Protein AF-A0A8D8QD08-F1 (afdb_monomer)

Mean predicted aligned error: 15.6 Å

Nearest PDB structures (foldseek):
  2ckl-assembly1_B  TM=9.373E-01  e=1.102E-05  Mus musculus
  3rpg-assembly1_C  TM=8.918E-01  e=4.522E-06  Homo sapiens
  8grm-assembly1_N  TM=8.543E-01  e=8.042E-05  Homo sapiens
  3lrq-assembly1_A  TM=8.099E-01  e=3.632E-04  Homo sapiens
  2yu4-assembly1_A  TM=7.434E-01  e=1.411E-01  Homo sapiens

Solvent-accessible surface area (backbone atoms only — not comparable to full-atom values): 13228 Å² total; per-residue (Å²): 129,74,71,66,64,57,55,56,56,55,55,60,53,57,62,56,52,60,60,55,49,60,54,49,55,54,52,49,55,54,45,53,52,51,52,53,52,50,49,51,53,50,52,52,51,49,51,53,52,47,55,52,50,53,52,51,50,51,53,52,51,56,51,48,53,53,50,51,53,52,50,50,53,50,50,53,52,50,52,53,51,54,50,51,56,48,55,50,51,55,49,51,51,51,52,51,51,52,52,52,50,52,50,52,52,51,54,49,52,52,51,54,50,53,52,50,55,51,52,53,48,50,54,52,49,52,53,53,51,49,53,55,46,51,53,54,47,52,53,49,51,52,48,45,64,71,74,40,38,10,90,84,78,75,38,68,48,53,64,26,22,28,30,74,80,76,68,53,60,30,20,43,64,56,53,50,51,50,58,60,68,58,51,51,68,97,88,52,91,57,74,43,47,40,94,84,81,56,49,68,58,56,79,87,34,60,36,81,29,65,66,60,40,53,53,50,63,74,43,50,90,72,47,60,67,68,57,41,54,52,48,54,51,51,55,60,77,72,106

Organism: NCBI:txid428564

InterPro domains:
  IPR001841 Zinc finger, RING-type [PS50089] (150-198)
  IPR001841 Zinc finger, RING-type [SM00184] (150-197)
  IPR013083 Zinc finger, RING/FYVE/PHD-type [G3DSA:3.30.40.10] (121-239)
  IPR013956 E3 ubiquitin ligase Bre1 [PTHR23163] (27-209)
  IPR017907 Zinc finger, RING-type, conserved site [PS00518] (166-175)
  IPR018957 Zinc finger, C3HC4 RING-type [PF00097] (150-197)

Foldseek 3Di:
DVVVVVVVVVVVVVVVVVVVVVVVVVVVVVVVVVVVVVVVVVVVVVVVVVVVVVVVVVVVVVVVVVVVVVVVVVVVVVVVVVVVVVVVVVVVVVVVVVVVVVVVVVVVVVVVVVVVVVVVVVVVVVVVVVVVVVVVLVVVVVCQQPPQAAPQPSARAAQWWAQQQPGDIHHPQRVVVLQVVCPDPDPDPPFRADPPPGHGGDPVRTGGDVVSVVVCVVCLVVDPPVSNVVVVVVNVVSD

Structure (mmCIF, N/CA/C/O backbone):
data_AF-A0A8D8QD08-F1
#
_entry.id   AF-A0A8D8QD08-F1
#
loop_
_atom_site.group_PDB
_atom_site.id
_atom_site.type_symbol
_atom_site.label_atom_id
_atom_site.label_alt_id
_atom_site.label_comp_id
_atom_site.label_asym_id
_atom_site.label_entity_id
_atom_site.label_seq_id
_atom_site.pdbx_PDB_ins_code
_atom_site.Cartn_x
_atom_site.Cartn_y
_atom_site.Cartn_z
_atom_site.occupancy
_atom_site.B_iso_or_equiv
_atom_site.auth_seq_id
_atom_site.auth_comp_id
_atom_site.auth_asym_id
_atom_site.auth_atom_id
_atom_site.pdbx_PDB_model_num
ATOM 1 N N . GLU A 1 1 ? -99.765 47.700 123.306 1.00 55.84 1 GLU A N 1
ATOM 2 C CA . GLU A 1 1 ? -100.141 47.046 122.030 1.00 55.84 1 GLU A CA 1
ATOM 3 C C . GLU A 1 1 ? -99.031 46.936 120.968 1.00 55.84 1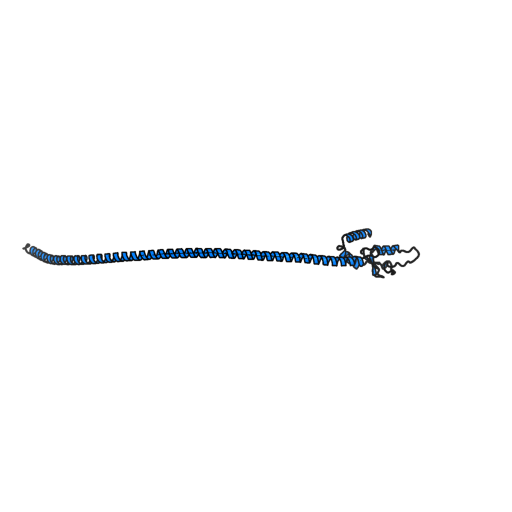 GLU A C 1
ATOM 5 O O . GLU A 1 1 ? -99.308 46.407 119.905 1.00 55.84 1 GLU A O 1
ATOM 10 N N . LYS A 1 2 ? -97.760 47.312 121.226 1.00 52.44 2 LYS A N 1
ATOM 11 C CA . LYS A 1 2 ? -96.641 47.054 120.283 1.00 52.44 2 LYS A CA 1
ATOM 12 C C . LYS A 1 2 ? -95.952 45.684 120.435 1.00 52.44 2 LYS A C 1
ATOM 14 O O . LYS A 1 2 ? -95.292 45.253 119.505 1.00 52.44 2 LYS A O 1
ATOM 19 N N . MET A 1 3 ? -96.140 44.971 121.551 1.00 49.84 3 MET A N 1
ATOM 20 C CA . MET A 1 3 ? -95.474 43.674 121.790 1.00 49.84 3 MET A CA 1
ATOM 21 C C . MET A 1 3 ? -96.196 42.451 121.201 1.00 49.84 3 MET A C 1
ATOM 23 O O . MET A 1 3 ? -95.600 41.384 121.118 1.00 49.84 3 MET A O 1
ATOM 27 N N . HIS A 1 4 ? -97.459 42.569 120.775 1.00 53.03 4 HIS A N 1
ATOM 28 C CA . HIS A 1 4 ? -98.210 41.412 120.264 1.00 53.03 4 HIS A CA 1
ATOM 29 C C . HIS A 1 4 ? -98.001 41.181 118.755 1.00 53.03 4 HIS A C 1
ATOM 31 O O . HIS A 1 4 ? -98.128 40.060 118.268 1.00 53.03 4 HIS A O 1
ATOM 37 N N . THR A 1 5 ? -97.626 42.230 118.018 1.00 55.38 5 THR A N 1
ATOM 38 C CA . THR A 1 5 ? -97.389 42.184 116.565 1.00 55.38 5 THR A CA 1
ATOM 39 C C . THR A 1 5 ? -95.993 41.664 116.211 1.00 55.38 5 THR A C 1
ATOM 41 O O . THR A 1 5 ? -95.784 41.145 115.117 1.00 55.38 5 THR A O 1
ATOM 44 N N . GLU A 1 6 ? -95.037 41.768 117.136 1.00 52.53 6 GLU A N 1
ATOM 45 C CA . GLU A 1 6 ? -93.659 41.305 116.937 1.00 52.53 6 GLU A CA 1
ATOM 46 C C . GLU A 1 6 ? -93.529 39.791 117.169 1.00 52.53 6 GLU A C 1
ATOM 48 O O . GLU A 1 6 ? -92.790 39.118 116.460 1.00 52.53 6 GLU A O 1
ATOM 53 N N . PHE A 1 7 ? -94.341 39.215 118.062 1.00 54.31 7 PHE A N 1
ATOM 54 C CA . PHE A 1 7 ? -94.320 37.774 118.334 1.00 54.31 7 PHE A CA 1
ATOM 55 C C . PHE A 1 7 ? -94.938 36.934 117.199 1.00 54.31 7 PHE A C 1
ATOM 57 O O . PHE A 1 7 ? -94.437 35.858 116.873 1.00 54.31 7 PHE A O 1
ATOM 64 N N . GLN A 1 8 ? -95.984 37.438 116.529 1.00 55.59 8 GLN A N 1
ATOM 65 C CA . GLN A 1 8 ? -96.608 36.731 115.400 1.00 55.59 8 GLN A CA 1
ATOM 66 C C . GLN A 1 8 ? -95.756 36.745 114.121 1.00 55.59 8 GLN A C 1
ATOM 68 O O . GLN A 1 8 ? -95.795 35.773 113.368 1.00 55.59 8 GLN A O 1
ATOM 73 N N . LYS A 1 9 ? -94.933 37.781 113.889 1.00 56.25 9 LYS A N 1
ATOM 74 C CA . LYS A 1 9 ? -93.993 37.797 112.751 1.00 56.25 9 LYS A CA 1
ATOM 75 C C . LYS A 1 9 ? -92.849 36.793 112.918 1.00 56.25 9 LYS A C 1
ATOM 77 O O . LYS A 1 9 ? -92.428 36.195 111.932 1.00 56.25 9 LYS A O 1
ATOM 82 N N . THR A 1 10 ? -92.394 36.554 114.146 1.00 55.75 10 THR A N 1
ATOM 83 C CA . THR A 1 10 ? -91.296 35.612 114.423 1.00 55.75 10 THR A CA 1
ATOM 84 C C . THR A 1 10 ? -91.732 34.149 114.283 1.00 55.75 10 THR A C 1
ATOM 86 O O . THR A 1 10 ? -90.972 33.324 113.783 1.00 55.75 10 THR A O 1
ATOM 89 N N . LEU A 1 11 ? -92.979 33.817 114.633 1.00 52.84 11 LEU A N 1
ATOM 90 C CA . LEU A 1 11 ? -93.503 32.450 114.502 1.00 52.84 11 LEU A CA 1
ATOM 91 C C . LEU A 1 11 ? -93.801 32.042 113.051 1.00 52.84 11 LEU A C 1
ATOM 93 O O . LEU A 1 11 ? -93.619 30.878 112.698 1.00 52.84 11 LEU A O 1
ATOM 97 N N . GLN A 1 12 ? -94.194 32.983 112.187 1.00 54.56 12 GLN A N 1
ATOM 98 C CA . GLN A 1 12 ? -94.462 32.675 110.778 1.00 54.56 12 GLN A CA 1
ATOM 99 C C . GLN A 1 12 ? -93.173 32.522 109.947 1.00 54.56 12 GLN A C 1
ATOM 101 O O . GLN A 1 12 ? -93.168 31.763 108.982 1.00 54.56 12 GLN A O 1
ATOM 106 N N . GLY A 1 13 ? -92.063 33.151 110.361 1.00 53.78 13 GLY A N 1
ATOM 107 C CA . GLY A 1 13 ? -90.735 32.928 109.766 1.00 53.78 13 GLY A CA 1
ATOM 108 C C . GLY A 1 13 ? -90.072 31.607 110.187 1.00 53.78 13 GLY A C 1
ATOM 109 O O . GLY A 1 13 ? -89.337 31.011 109.405 1.00 53.78 13 GLY A O 1
ATOM 110 N N . ALA A 1 14 ? -90.365 31.101 111.390 1.00 50.72 14 ALA A N 1
ATOM 111 C CA . ALA A 1 14 ? -89.795 29.839 111.875 1.00 50.72 14 ALA A CA 1
ATOM 112 C C . ALA A 1 14 ? -90.416 28.593 111.208 1.00 50.72 14 ALA A C 1
ATOM 114 O O . ALA A 1 14 ? -89.753 27.566 111.078 1.00 50.72 14 ALA A O 1
ATOM 115 N N . LEU A 1 15 ? -91.667 28.682 110.740 1.00 46.72 15 LEU A N 1
ATOM 116 C CA . LEU A 1 15 ? -92.351 27.567 110.074 1.00 46.72 15 LEU A CA 1
ATOM 117 C C . LEU A 1 15 ? -92.056 27.469 108.566 1.00 46.72 15 LEU A C 1
ATOM 119 O O . LEU A 1 15 ? -92.167 26.376 108.019 1.00 46.72 15 LEU A O 1
ATOM 123 N N . SER A 1 16 ? -91.621 28.547 107.896 1.00 49.00 16 SER A N 1
ATOM 124 C CA . SER A 1 16 ? -91.124 28.460 106.510 1.00 49.00 16 SER A CA 1
ATOM 125 C C . SER A 1 16 ? -89.669 27.977 106.431 1.00 49.00 16 SER A C 1
ATOM 127 O O . SER A 1 16 ? -89.294 27.326 105.462 1.00 49.00 16 SER A O 1
ATOM 129 N N . PHE A 1 17 ? -88.857 28.234 107.464 1.00 47.22 17 PHE A N 1
ATOM 130 C CA . PHE A 1 17 ? -87.438 27.853 107.494 1.00 47.22 17 PHE A CA 1
ATOM 131 C C . PHE A 1 17 ? -87.216 26.341 107.701 1.00 47.22 17 PHE A C 1
ATOM 133 O O . PHE A 1 17 ? -86.328 25.759 107.083 1.00 47.22 17 PHE A O 1
ATOM 140 N N . ASN A 1 18 ? -88.067 25.672 108.490 1.00 45.88 18 ASN A N 1
ATOM 141 C CA . ASN A 1 18 ? -87.972 24.217 108.688 1.00 45.88 18 ASN A CA 1
ATOM 142 C C . ASN A 1 18 ? -88.429 23.391 107.469 1.00 45.88 18 ASN A C 1
ATOM 144 O O . ASN A 1 18 ? -88.006 22.247 107.330 1.00 45.88 18 ASN A O 1
ATOM 148 N N . GLY A 1 19 ? -89.251 23.956 106.576 1.00 45.72 19 GLY A N 1
ATOM 149 C CA . GLY A 1 19 ? -89.647 23.301 105.323 1.00 45.72 19 GLY A CA 1
ATOM 150 C C . GLY A 1 19 ? -88.579 23.372 104.223 1.00 45.72 19 GLY A C 1
ATOM 151 O O . GLY A 1 19 ? -88.472 22.453 103.419 1.00 45.72 19 GLY A O 1
ATOM 152 N N . GLU A 1 20 ? -87.753 24.425 104.198 1.00 42.16 20 GLU A N 1
ATOM 153 C CA . GLU A 1 20 ? -86.675 24.585 103.207 1.00 42.16 20 GLU A CA 1
ATOM 154 C C . GLU A 1 20 ? -85.370 23.868 103.591 1.00 42.16 20 GLU A C 1
ATOM 156 O O . GLU A 1 20 ? -84.623 23.477 102.694 1.00 42.16 20 GLU A O 1
ATOM 161 N N . LEU A 1 21 ? -85.094 23.648 104.886 1.00 42.00 21 LEU A N 1
ATOM 162 C CA . LEU A 1 21 ? -83.931 22.854 105.313 1.00 42.00 21 LEU A CA 1
ATOM 163 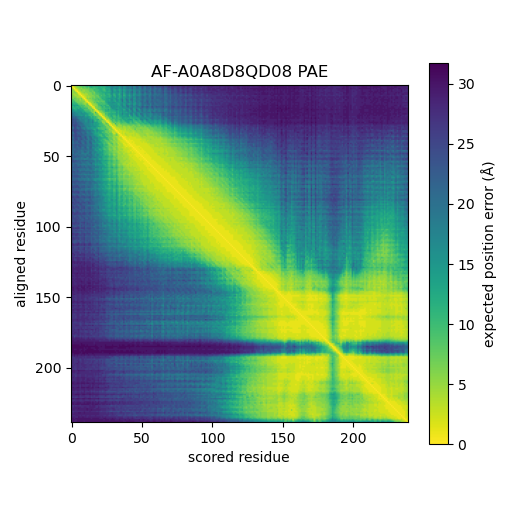C C . LEU A 1 21 ? -84.117 21.352 105.052 1.00 42.00 21 LEU A C 1
ATOM 165 O O . LEU A 1 21 ? -83.202 20.716 104.542 1.00 42.00 21 LEU A O 1
ATOM 169 N N . GLN A 1 22 ? -85.309 20.792 105.287 1.00 44.94 22 GLN A N 1
ATOM 170 C CA . GLN A 1 22 ? -85.545 19.357 105.055 1.00 44.94 22 GLN A CA 1
ATOM 171 C C . GLN A 1 22 ? -85.555 18.960 103.567 1.00 44.94 22 GLN A C 1
ATOM 173 O O . GLN A 1 22 ? -85.287 17.807 103.241 1.00 44.94 22 GLN A O 1
ATOM 178 N N . VAL A 1 23 ? -85.832 19.892 102.648 1.00 46.69 23 VAL A N 1
ATOM 179 C CA . VAL A 1 23 ? -85.751 19.636 101.196 1.00 46.69 23 VAL A CA 1
ATOM 180 C C . VAL A 1 23 ? -84.321 19.818 100.670 1.00 46.69 23 VAL A C 1
ATOM 182 O O . VAL A 1 23 ? -83.936 19.153 99.713 1.00 46.69 23 VAL A O 1
ATOM 185 N N . LYS A 1 24 ? -83.506 20.681 101.295 1.00 45.69 24 LYS A N 1
ATOM 186 C CA . LYS A 1 24 ? -82.093 20.866 100.926 1.00 45.69 24 LYS A CA 1
ATOM 187 C C . LYS A 1 24 ? -81.205 19.723 101.411 1.00 45.69 24 LYS A C 1
ATOM 189 O O . LYS A 1 24 ? -80.379 19.284 100.624 1.00 45.69 24 LYS A O 1
ATOM 194 N N . ASP A 1 25 ? -81.418 19.203 102.619 1.00 47.78 25 ASP A N 1
ATOM 195 C CA . ASP A 1 25 ? -80.622 18.081 103.142 1.00 47.78 25 ASP A CA 1
ATOM 196 C C . ASP A 1 25 ? -80.913 16.768 102.386 1.00 47.78 25 ASP A C 1
ATOM 198 O O . ASP A 1 25 ? -79.982 16.071 101.993 1.00 47.78 25 ASP A O 1
ATOM 202 N N . ASN A 1 26 ? -82.179 16.493 102.037 1.00 47.94 26 ASN A N 1
ATOM 203 C CA . ASN A 1 26 ? -82.537 15.317 101.225 1.00 47.94 26 ASN A CA 1
ATOM 204 C C . ASN A 1 26 ? -82.037 15.410 99.768 1.00 47.94 26 ASN A C 1
ATOM 206 O O . ASN A 1 26 ? -81.629 14.404 99.194 1.00 47.94 26 ASN A O 1
ATOM 210 N N . ASN A 1 27 ? -82.032 16.606 99.163 1.00 50.28 27 ASN A N 1
ATOM 211 C CA . ASN A 1 27 ? -81.468 16.805 97.820 1.00 50.28 27 ASN A CA 1
ATOM 212 C C . ASN A 1 27 ? -79.934 16.707 97.809 1.00 50.28 27 ASN A C 1
ATOM 214 O O . ASN A 1 27 ? -79.366 16.342 96.785 1.00 50.28 27 ASN A O 1
ATOM 218 N N . ASN A 1 28 ? -79.267 17.044 98.917 1.00 53.34 28 ASN A N 1
ATOM 219 C CA . ASN A 1 28 ? -77.811 16.988 99.026 1.00 53.34 28 ASN A CA 1
ATOM 220 C C . ASN A 1 28 ? -77.321 15.549 99.261 1.00 53.34 28 ASN A C 1
ATOM 222 O O . ASN A 1 28 ? -76.363 15.136 98.622 1.00 53.34 28 ASN A O 1
ATOM 226 N N . GLU A 1 29 ? -78.024 14.751 100.073 1.00 57.25 29 GLU A N 1
ATOM 227 C CA . GLU A 1 29 ? -77.736 13.313 100.231 1.00 57.25 29 GLU A CA 1
ATOM 228 C C . GLU A 1 29 ? -78.018 12.514 98.943 1.00 57.25 29 GLU A C 1
ATOM 230 O O . GLU A 1 29 ? -77.251 11.619 98.583 1.00 57.25 29 GLU A O 1
ATOM 235 N N . GLU A 1 30 ? -79.079 12.851 98.197 1.00 59.12 30 GLU A N 1
ATOM 236 C CA . GLU A 1 30 ? -79.370 12.224 96.898 1.00 59.12 30 GLU A CA 1
ATOM 237 C C . GLU A 1 30 ? -78.357 12.639 95.811 1.00 59.12 30 GLU A C 1
ATOM 239 O O . GLU A 1 30 ? -78.019 11.835 94.939 1.00 59.12 30 GLU A O 1
ATOM 244 N N . GLN A 1 31 ? -77.843 13.872 95.866 1.00 62.19 31 GLN A N 1
ATOM 245 C CA . GLN A 1 31 ? -76.789 14.351 94.969 1.00 62.19 31 GLN A CA 1
ATOM 246 C C . GLN A 1 31 ? -75.430 13.722 95.305 1.00 62.19 31 GLN A C 1
ATOM 248 O O . GLN A 1 31 ? -74.757 13.244 94.401 1.00 62.19 31 GLN A O 1
ATOM 253 N N . GLU A 1 32 ? -75.058 13.621 96.583 1.00 65.06 32 GLU A N 1
ATOM 254 C CA . GLU A 1 32 ? -73.826 12.948 97.022 1.00 65.06 32 GLU A CA 1
ATOM 255 C C . GLU A 1 32 ? -73.838 11.445 96.698 1.00 65.06 32 GLU A C 1
ATOM 257 O O . GLU A 1 32 ? -72.807 10.879 96.327 1.00 65.06 32 GLU A O 1
ATOM 262 N N . ALA A 1 33 ? -75.003 10.790 96.767 1.00 69.00 33 ALA A N 1
ATOM 263 C CA . ALA A 1 33 ? -75.160 9.405 96.327 1.00 69.00 33 ALA A CA 1
ATOM 264 C C . ALA A 1 33 ? -74.974 9.254 94.804 1.00 69.00 33 ALA A C 1
ATOM 266 O O . ALA A 1 33 ? -74.251 8.355 94.372 1.00 69.00 33 ALA A O 1
ATOM 267 N N . LYS A 1 34 ? -75.554 10.157 93.998 1.00 72.94 34 LYS A N 1
ATOM 268 C CA . LYS A 1 34 ? -75.376 10.192 92.531 1.00 72.94 34 LYS A CA 1
ATOM 269 C C . LYS A 1 34 ? -73.941 10.520 92.121 1.00 72.94 34 LYS A C 1
ATOM 271 O O . LYS A 1 34 ? -73.424 9.931 91.172 1.00 72.94 34 LYS A O 1
ATOM 276 N N . ASP A 1 35 ? -73.287 11.420 92.846 1.00 77.44 35 ASP A N 1
ATOM 277 C CA . ASP A 1 35 ? -71.895 11.807 92.618 1.00 77.44 35 ASP A CA 1
ATOM 278 C C . ASP A 1 35 ? -70.941 10.656 93.000 1.00 77.44 35 ASP A C 1
ATOM 280 O O . ASP A 1 35 ? -69.978 10.372 92.294 1.00 77.44 35 ASP A O 1
ATOM 284 N N . SER A 1 36 ? -71.241 9.912 94.070 1.00 78.88 36 SER A N 1
ATOM 285 C CA . SER A 1 36 ? -70.502 8.701 94.464 1.00 78.88 36 SER A CA 1
ATOM 286 C C . SER A 1 36 ? -70.654 7.562 93.450 1.00 78.88 36 SER A C 1
ATOM 288 O O . SER A 1 36 ? -69.690 6.856 93.146 1.00 78.88 36 SER A O 1
ATOM 290 N N . GLU A 1 37 ? -71.854 7.392 92.894 1.00 82.50 37 GLU A N 1
ATOM 291 C CA . GLU A 1 37 ? -72.132 6.407 91.847 1.00 82.50 37 GLU A CA 1
ATOM 292 C C . GLU A 1 37 ? -71.428 6.770 90.527 1.00 82.50 37 GLU A C 1
ATOM 294 O O . GLU A 1 37 ? -70.751 5.923 89.945 1.00 82.50 37 GLU A O 1
ATOM 299 N N . THR A 1 38 ? -71.442 8.046 90.125 1.00 83.19 38 THR A N 1
ATOM 300 C CA . THR A 1 38 ? -70.695 8.517 88.941 1.00 83.19 38 THR A CA 1
ATOM 301 C C . THR A 1 38 ? -69.177 8.466 89.120 1.00 83.19 38 THR A C 1
ATOM 303 O O . THR A 1 38 ? -68.471 8.148 88.165 1.00 83.19 38 THR A O 1
ATOM 306 N N . ILE A 1 39 ? -68.639 8.721 90.319 1.00 84.31 39 ILE A N 1
ATOM 307 C CA . ILE A 1 39 ? -67.201 8.547 90.596 1.00 84.31 39 ILE A CA 1
ATOM 308 C C . ILE A 1 39 ? -66.791 7.081 90.423 1.00 84.31 39 ILE A C 1
ATOM 310 O O . ILE A 1 39 ? -65.776 6.813 89.783 1.00 84.31 39 ILE A O 1
ATOM 314 N N . LYS A 1 40 ? -67.591 6.129 90.919 1.00 87.69 40 LYS A N 1
ATOM 315 C CA . LYS A 1 40 ? -67.315 4.695 90.734 1.00 87.69 40 LYS A CA 1
ATOM 316 C C . LYS A 1 40 ? -67.354 4.282 89.263 1.00 87.69 40 LYS A C 1
ATOM 318 O O . LYS A 1 40 ? -66.454 3.573 88.818 1.00 87.69 40 LYS A O 1
ATOM 323 N N . GLU A 1 41 ? -68.339 4.755 88.499 1.00 87.62 41 GLU A N 1
ATOM 324 C CA . GLU A 1 41 ? -68.404 4.508 87.051 1.00 87.62 41 GLU A CA 1
ATOM 325 C C . GLU A 1 41 ? -67.192 5.100 86.313 1.00 87.62 41 GLU A C 1
ATOM 327 O O . GLU A 1 41 ? -66.632 4.467 85.414 1.00 87.62 41 GLU A O 1
ATOM 332 N N . LEU A 1 42 ? -66.739 6.297 86.703 1.00 89.31 42 LEU A N 1
ATOM 333 C CA . LEU A 1 42 ? -65.547 6.932 86.137 1.00 89.31 42 LEU A CA 1
ATOM 334 C C . LEU A 1 42 ? -64.263 6.166 86.480 1.00 89.31 42 LEU A C 1
ATOM 336 O O . LEU A 1 42 ? -63.409 6.007 85.607 1.00 89.31 42 LEU A O 1
ATOM 340 N N . GLU A 1 43 ? -64.123 5.669 87.710 1.00 90.94 43 GLU A N 1
ATOM 341 C CA . GLU A 1 43 ? -62.986 4.841 88.131 1.00 90.94 43 GLU A CA 1
ATOM 342 C C . GLU A 1 43 ? -62.939 3.510 87.368 1.00 90.94 43 GLU A C 1
ATOM 344 O O . GLU A 1 43 ? -61.876 3.100 86.894 1.00 90.94 43 GLU A O 1
ATOM 349 N N . GLU A 1 44 ? -64.088 2.859 87.180 1.00 90.62 44 GLU A N 1
ATOM 350 C CA . GLU A 1 44 ? -64.197 1.614 86.417 1.00 90.62 44 GLU A CA 1
ATOM 351 C C . GLU A 1 44 ? -63.912 1.836 84.922 1.00 90.62 44 GLU A C 1
ATOM 353 O O . GLU A 1 44 ? -63.166 1.074 84.295 1.00 90.62 44 GLU A O 1
ATOM 358 N N . THR A 1 45 ? -64.407 2.942 84.359 1.00 91.12 45 THR A N 1
ATOM 359 C CA . THR A 1 45 ? -64.121 3.349 82.975 1.00 91.12 45 THR A CA 1
ATOM 360 C C . THR A 1 45 ? -62.637 3.670 82.781 1.00 91.12 45 THR A C 1
ATOM 362 O O . THR A 1 45 ? -62.033 3.250 81.789 1.00 91.12 45 THR A O 1
ATOM 365 N N . LEU A 1 46 ? -62.018 4.375 83.733 1.00 93.50 46 LEU A N 1
ATOM 366 C CA . LEU A 1 46 ? -60.594 4.707 83.703 1.00 93.50 46 LEU A CA 1
ATOM 367 C C . LEU A 1 46 ? -59.733 3.443 83.748 1.00 93.50 46 LEU A C 1
ATOM 369 O O . LEU A 1 46 ? -58.811 3.309 82.943 1.00 93.50 46 LEU A O 1
ATOM 373 N N . LYS A 1 47 ? -60.061 2.502 84.638 1.00 93.44 47 LYS A N 1
ATOM 374 C CA . LYS A 1 47 ? -59.359 1.222 84.755 1.00 93.44 47 LYS A CA 1
ATOM 375 C C . LYS A 1 47 ? -59.459 0.407 83.465 1.00 93.44 47 LYS A C 1
ATOM 377 O O . LYS A 1 47 ? -58.443 -0.040 82.938 1.00 93.44 47 LYS A O 1
ATOM 382 N N . THR A 1 48 ? -60.660 0.302 82.899 1.00 92.19 48 THR A N 1
ATOM 383 C CA . THR A 1 48 ? -60.886 -0.393 81.622 1.00 92.19 48 THR A CA 1
ATOM 384 C C . THR A 1 48 ? -60.093 0.262 80.485 1.00 92.19 48 THR A C 1
ATOM 386 O O . THR A 1 48 ? -59.481 -0.418 79.660 1.00 92.19 48 THR A O 1
ATOM 389 N N . SER A 1 49 ? -60.038 1.598 80.452 1.00 91.69 49 SER A N 1
ATOM 390 C CA . SER A 1 49 ? -59.234 2.332 79.472 1.00 91.69 49 SER A CA 1
ATOM 391 C C . SER A 1 49 ? -57.726 2.137 79.667 1.00 91.69 49 SER A C 1
ATOM 393 O O . SER A 1 49 ? -56.992 2.162 78.677 1.00 91.69 49 SER A O 1
ATOM 395 N N . GLN A 1 50 ? -57.246 1.987 80.904 1.00 94.25 50 GLN A N 1
ATOM 396 C CA . GLN A 1 50 ? -55.838 1.712 81.201 1.00 94.25 50 GLN A CA 1
ATOM 397 C C . GLN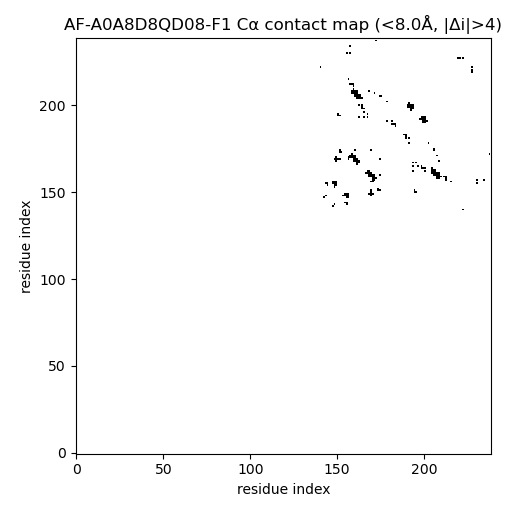 A 1 50 ? -55.440 0.315 80.719 1.00 94.25 50 GLN A C 1
ATOM 399 O O . GLN A 1 50 ? -54.475 0.199 79.968 1.00 94.25 50 GLN A O 1
ATOM 404 N N . GLU A 1 51 ? -56.229 -0.710 81.043 1.00 93.50 51 GLU A N 1
ATOM 405 C CA . GLU A 1 51 ? -56.005 -2.090 80.586 1.00 93.50 51 GLU A CA 1
ATOM 406 C C . GLU A 1 51 ? -56.024 -2.188 79.048 1.00 93.50 51 GLU A C 1
ATOM 408 O O . GLU A 1 51 ? -55.154 -2.819 78.440 1.00 93.50 51 GLU A O 1
ATOM 413 N N . LEU A 1 52 ? -56.959 -1.487 78.392 1.00 95.06 52 LEU A N 1
ATOM 414 C CA . LEU A 1 52 ? -57.012 -1.402 76.930 1.00 95.06 52 LEU A CA 1
ATOM 415 C C . LEU A 1 52 ? -55.759 -0.728 76.347 1.00 95.06 52 LEU A C 1
ATOM 417 O O . L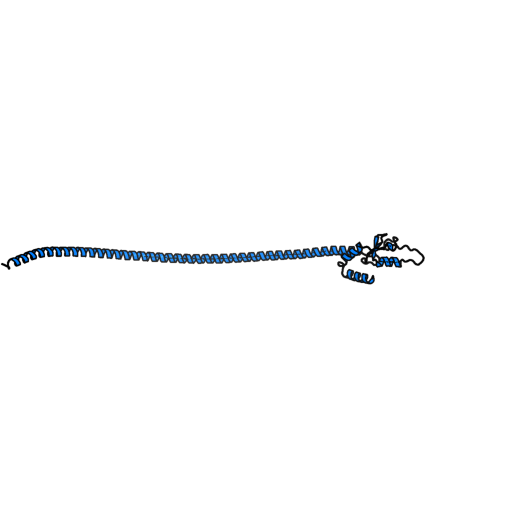EU A 1 52 ? -55.219 -1.184 75.338 1.00 95.06 52 LEU A O 1
ATOM 421 N N . ASN A 1 53 ? -55.282 0.353 76.968 1.00 93.62 53 ASN A N 1
ATOM 422 C CA . ASN A 1 53 ? -54.067 1.038 76.530 1.00 93.62 53 ASN A CA 1
ATOM 423 C C . ASN A 1 53 ? -52.823 0.161 76.700 1.00 93.62 53 ASN A C 1
ATOM 425 O O . ASN A 1 53 ? -51.991 0.128 75.796 1.00 93.62 53 ASN A O 1
ATOM 429 N N . GLU A 1 54 ? -52.701 -0.568 77.808 1.00 94.50 54 GLU A N 1
ATOM 430 C CA . GLU A 1 54 ? -51.597 -1.505 78.042 1.00 94.50 54 GLU A CA 1
ATOM 431 C C . GLU A 1 54 ? -51.591 -2.636 77.008 1.00 94.50 54 GLU A C 1
ATOM 433 O O . GLU A 1 54 ? -50.551 -2.919 76.406 1.00 94.50 54 GLU A O 1
ATOM 438 N N . SER A 1 55 ? -52.761 -3.215 76.719 1.00 95.19 55 SER A N 1
ATOM 439 C CA . SER A 1 55 ? -52.926 -4.210 75.654 1.00 95.19 55 SER A CA 1
ATOM 440 C C . SER A 1 55 ? -52.511 -3.650 74.287 1.00 95.19 55 SER A C 1
ATOM 442 O O . SER A 1 55 ? -51.734 -4.276 73.564 1.00 95.19 55 SER A O 1
ATOM 444 N N . ARG A 1 56 ? -52.925 -2.419 73.964 1.00 96.06 56 ARG A N 1
ATOM 445 C CA . ARG A 1 56 ? -52.576 -1.766 72.695 1.00 96.06 56 ARG A CA 1
ATOM 446 C C . ARG A 1 56 ? -51.083 -1.453 72.583 1.00 96.06 56 ARG A C 1
ATOM 448 O O . ARG A 1 56 ? -50.505 -1.575 71.505 1.00 96.06 56 ARG A O 1
ATOM 455 N N . VAL A 1 57 ? -50.443 -1.054 73.682 1.00 95.75 57 VAL A N 1
ATOM 456 C CA . VAL A 1 57 ? -48.988 -0.842 73.739 1.00 95.75 57 VAL A CA 1
ATOM 457 C C . VAL A 1 57 ? -48.246 -2.159 73.518 1.00 95.75 57 VAL A C 1
ATOM 459 O O . VAL A 1 57 ? -47.267 -2.187 72.772 1.00 95.75 57 VAL A O 1
ATOM 462 N N . PHE A 1 58 ? -48.723 -3.256 74.106 1.00 95.50 58 PHE A N 1
ATOM 463 C CA . PHE A 1 58 ? -48.148 -4.581 73.886 1.00 95.50 58 PHE A CA 1
ATOM 464 C C . PHE A 1 58 ? -48.244 -5.018 72.415 1.00 95.50 58 PHE A C 1
ATOM 466 O O . PHE A 1 58 ? -47.236 -5.417 71.825 1.00 95.50 58 PHE A O 1
ATOM 473 N N . GLU A 1 59 ? -49.412 -4.874 71.783 1.00 95.88 59 GLU A N 1
ATOM 474 C CA . GLU A 1 59 ? -49.589 -5.167 70.353 1.00 95.88 59 GLU A CA 1
ATOM 475 C C . GLU A 1 59 ? -48.668 -4.315 69.470 1.00 95.88 59 GLU A C 1
ATOM 477 O O . GLU A 1 59 ? -48.003 -4.842 68.574 1.00 95.88 59 GLU A O 1
ATOM 482 N N . LEU A 1 60 ? -48.568 -3.011 69.756 1.00 96.12 60 LEU A N 1
ATOM 483 C CA . LEU A 1 60 ? -47.682 -2.100 69.030 1.00 96.12 60 LEU A CA 1
ATOM 484 C C . LEU A 1 60 ? -46.211 -2.501 69.163 1.00 96.12 60 LEU A C 1
ATOM 486 O O . LEU A 1 60 ? -45.492 -2.482 68.165 1.00 96.12 60 LEU A O 1
ATOM 490 N N . ASN A 1 61 ? -45.762 -2.898 70.355 1.00 95.38 61 ASN A N 1
ATOM 491 C CA . ASN A 1 61 ? -44.392 -3.371 70.563 1.00 95.38 61 ASN A CA 1
ATOM 492 C C . ASN A 1 61 ? -44.118 -4.657 69.774 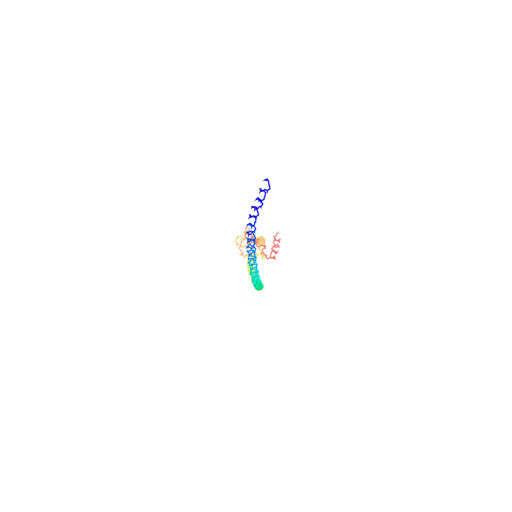1.00 95.38 61 ASN A C 1
ATOM 494 O O . ASN A 1 61 ? -43.106 -4.749 69.080 1.00 95.38 61 ASN A O 1
ATOM 498 N N . THR A 1 62 ? -45.057 -5.603 69.801 1.00 96.00 62 THR A N 1
ATOM 499 C CA . THR A 1 62 ? -44.939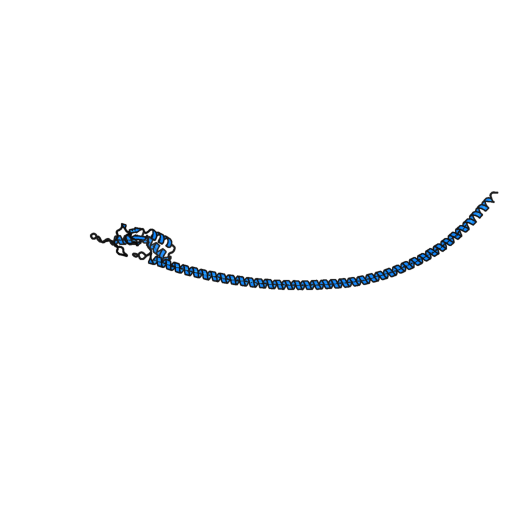 -6.876 69.073 1.00 96.00 62 THR A CA 1
ATOM 500 C C . THR A 1 62 ? -44.861 -6.648 67.560 1.00 96.00 62 THR A C 1
ATOM 502 O O . THR A 1 62 ? -44.026 -7.235 66.869 1.00 96.00 62 THR A O 1
ATOM 505 N N . LEU A 1 63 ? -45.699 -5.747 67.036 1.00 97.06 63 LEU A N 1
ATOM 506 C CA . LEU A 1 63 ? -45.679 -5.366 65.627 1.00 97.06 63 LEU A CA 1
ATOM 507 C C . LEU A 1 63 ? -44.373 -4.654 65.252 1.00 97.06 63 LEU A C 1
ATOM 509 O O . LEU A 1 63 ? -43.816 -4.911 64.186 1.00 97.06 63 LEU A O 1
ATOM 513 N N . ASN A 1 64 ? -43.867 -3.779 66.121 1.00 95.81 64 ASN A N 1
ATOM 514 C CA . ASN A 1 64 ? -42.626 -3.050 65.883 1.00 95.81 64 ASN A CA 1
ATOM 515 C C . ASN A 1 64 ? -41.418 -3.998 65.810 1.00 95.81 64 ASN A C 1
ATOM 517 O O . ASN A 1 64 ? -40.587 -3.869 64.911 1.00 95.81 64 ASN A O 1
ATOM 521 N N . ASP A 1 65 ? -41.352 -5.002 66.685 1.00 97.25 65 ASP A N 1
ATOM 522 C CA . ASP A 1 65 ? -40.297 -6.018 66.641 1.00 97.25 65 ASP A CA 1
ATOM 523 C C . ASP A 1 65 ? -40.377 -6.882 65.374 1.00 97.25 65 ASP A C 1
ATOM 525 O O . ASP A 1 65 ? -39.353 -7.151 64.737 1.00 97.25 65 ASP A O 1
ATOM 529 N N . PHE A 1 66 ? -41.589 -7.243 64.934 1.00 97.25 66 PHE A N 1
ATOM 530 C CA . PHE A 1 66 ? -41.784 -7.939 63.659 1.00 97.25 66 PHE A CA 1
ATOM 531 C C . PHE A 1 66 ? -41.305 -7.101 62.463 1.00 97.25 66 PHE A C 1
ATOM 533 O O . PHE A 1 66 ? -40.607 -7.608 61.580 1.00 97.25 66 PHE A O 1
ATOM 540 N N . LEU A 1 67 ? -41.647 -5.809 62.438 1.00 96.94 67 LEU A N 1
ATOM 541 C CA . LEU A 1 67 ? -41.235 -4.893 61.375 1.00 96.94 67 LEU A CA 1
ATOM 542 C C . LEU A 1 67 ? -39.719 -4.688 61.348 1.00 96.94 67 LEU A C 1
ATOM 544 O O . LEU A 1 67 ? -39.139 -4.712 60.264 1.00 96.94 67 LEU A O 1
ATOM 548 N N . LYS A 1 68 ? -39.067 -4.549 62.509 1.00 97.12 68 LYS A N 1
ATOM 549 C CA . LYS A 1 68 ? -37.600 -4.454 62.600 1.00 97.12 68 LYS A CA 1
ATOM 550 C C . LYS A 1 68 ? -36.921 -5.684 62.016 1.00 97.12 68 LYS A C 1
ATOM 552 O O . LYS A 1 68 ? -36.041 -5.539 61.172 1.00 97.12 68 LYS A O 1
ATOM 557 N N . LYS A 1 69 ? -37.373 -6.882 62.399 1.00 97.31 69 LYS A N 1
ATOM 558 C CA . LYS A 1 69 ? -36.814 -8.135 61.880 1.00 97.31 69 LYS A CA 1
ATOM 559 C C . LYS A 1 69 ? -36.957 -8.226 60.359 1.00 97.31 69 LYS A C 1
ATOM 561 O O . LYS A 1 69 ? -35.993 -8.522 59.662 1.00 97.31 69 LYS A O 1
ATOM 566 N N . ARG A 1 70 ? -38.142 -7.905 59.833 1.00 97.56 70 ARG A N 1
ATOM 567 C CA . ARG A 1 70 ? -38.403 -7.921 58.387 1.00 97.56 70 ARG A CA 1
ATOM 568 C C . ARG A 1 70 ? -37.577 -6.875 57.631 1.00 97.56 70 ARG A C 1
ATOM 570 O O . ARG A 1 70 ? -37.184 -7.111 56.490 1.00 97.56 70 ARG A O 1
ATOM 577 N N . LEU A 1 71 ? -37.327 -5.721 58.246 1.00 97.19 71 LEU A N 1
ATOM 578 C CA . LEU A 1 71 ? -36.483 -4.670 57.680 1.00 97.19 71 LEU A CA 1
ATOM 579 C C . LEU A 1 71 ? -35.013 -5.104 57.627 1.00 97.19 71 LEU A C 1
ATOM 581 O O . LEU A 1 71 ? -34.350 -4.873 56.619 1.00 97.19 71 LEU A O 1
ATOM 585 N N . GLU A 1 72 ? -34.527 -5.790 58.659 1.00 97.06 72 GLU A N 1
ATOM 586 C CA . GLU A 1 72 ? -33.174 -6.349 58.699 1.00 97.06 72 GLU A CA 1
ATOM 587 C C . GLU A 1 72 ? -32.985 -7.480 57.676 1.00 97.06 72 GLU A C 1
ATOM 589 O O . GLU A 1 72 ? -32.017 -7.469 56.917 1.00 97.06 72 GLU A O 1
ATOM 594 N N . GLU A 1 73 ? -33.956 -8.391 57.556 1.00 97.12 73 GLU A N 1
ATOM 595 C CA . GLU A 1 73 ? -33.981 -9.420 56.505 1.00 97.12 73 GLU A CA 1
ATOM 596 C C . GLU A 1 73 ? -33.901 -8.792 55.106 1.00 97.12 73 GLU A C 1
ATOM 598 O O . GLU A 1 73 ? -33.054 -9.175 54.298 1.00 97.12 73 GLU A O 1
ATOM 603 N N . LYS A 1 74 ? -34.720 -7.767 54.833 1.00 96.88 74 LYS A N 1
ATOM 604 C CA . LYS A 1 74 ? -34.698 -7.065 53.542 1.00 96.88 74 LYS A CA 1
ATOM 605 C C . LYS A 1 74 ? -33.399 -6.306 53.292 1.00 96.88 74 LYS A C 1
ATOM 607 O O . LYS A 1 74 ? -32.941 -6.274 52.152 1.00 96.88 74 LYS A O 1
ATOM 612 N N . SER A 1 75 ? -32.798 -5.721 54.325 1.00 97.25 75 SER A N 1
ATOM 613 C CA . SER A 1 75 ? -31.490 -5.066 54.219 1.00 97.25 75 SER A CA 1
ATOM 614 C C . SER A 1 75 ? -30.397 -6.067 53.837 1.00 97.25 75 SER A C 1
ATOM 616 O O . SER A 1 75 ? -29.597 -5.796 52.943 1.00 97.25 75 SER A O 1
ATOM 618 N N . ASN A 1 76 ? -30.396 -7.246 54.462 1.00 96.38 76 ASN A N 1
ATOM 619 C CA . ASN A 1 76 ? -29.431 -8.305 54.172 1.00 96.38 76 ASN A CA 1
ATOM 620 C C . ASN A 1 76 ? -29.621 -8.885 52.763 1.00 96.38 76 ASN A C 1
ATOM 622 O O . ASN A 1 76 ? -28.642 -9.084 52.046 1.00 96.38 76 ASN A O 1
ATOM 626 N N . GLU A 1 77 ? -30.869 -9.101 52.333 1.00 97.19 77 GLU A N 1
ATOM 627 C CA . GLU A 1 77 ? -31.181 -9.504 50.956 1.00 97.19 77 GLU A CA 1
ATOM 628 C C . GLU A 1 77 ? -30.675 -8.470 49.942 1.00 97.19 77 GLU A C 1
ATOM 630 O O . GLU A 1 77 ? -30.005 -8.826 48.971 1.00 97.19 77 GLU A O 1
ATOM 635 N N . LEU A 1 78 ? -30.942 -7.180 50.181 1.00 97.06 78 LEU A N 1
ATOM 636 C CA . LEU A 1 78 ? -30.481 -6.104 49.306 1.00 97.06 78 LEU A CA 1
ATOM 637 C C . LEU A 1 78 ? -28.950 -6.098 49.210 1.00 97.06 78 LEU A C 1
ATOM 639 O O . LEU A 1 78 ? -28.402 -6.045 48.112 1.00 97.06 78 LEU A O 1
ATOM 643 N N . GLN A 1 79 ? -28.255 -6.226 50.340 1.00 96.88 79 GLN A N 1
ATOM 644 C CA . GLN A 1 79 ? -26.796 -6.256 50.366 1.00 96.88 79 GLN A CA 1
ATOM 645 C C . GLN A 1 79 ? -26.232 -7.477 49.624 1.00 96.88 79 GLN A C 1
ATOM 647 O O . GLN A 1 79 ? -25.286 -7.335 48.849 1.00 96.88 79 GLN A O 1
ATOM 652 N N . ALA A 1 80 ? -26.835 -8.656 49.796 1.00 96.88 80 ALA A N 1
ATOM 653 C CA . ALA A 1 80 ? -26.438 -9.867 49.080 1.00 96.88 80 ALA A CA 1
ATOM 654 C C . ALA A 1 80 ? -26.624 -9.719 47.560 1.00 96.88 80 ALA A C 1
ATOM 656 O O . ALA A 1 80 ? -25.716 -10.040 46.794 1.00 96.88 80 ALA A O 1
ATOM 657 N N . THR A 1 81 ? -27.761 -9.170 47.117 1.00 96.44 81 THR A N 1
ATOM 658 C CA . THR A 1 81 ? -28.002 -8.914 45.685 1.00 96.44 81 THR A CA 1
ATOM 659 C C . THR A 1 81 ? -27.042 -7.873 45.113 1.00 96.44 81 THR A C 1
ATOM 661 O O . THR A 1 81 ? -26.553 -8.040 43.999 1.00 96.44 81 THR A O 1
ATOM 664 N N . GLN A 1 82 ? -26.706 -6.831 45.877 1.00 97.12 82 GLN A N 1
ATOM 665 C CA . GLN A 1 82 ? -25.766 -5.801 45.442 1.00 97.12 82 GLN A CA 1
ATOM 666 C C . GLN A 1 82 ? -24.349 -6.357 45.249 1.00 97.12 82 GLN A C 1
ATOM 668 O O . GLN A 1 82 ? -23.662 -5.956 44.309 1.00 97.12 82 GLN A O 1
ATOM 673 N N . ILE A 1 83 ? -23.920 -7.282 46.112 1.00 97.38 83 ILE A N 1
ATOM 674 C CA . ILE A 1 83 ? -22.640 -7.986 45.964 1.00 97.38 83 ILE A CA 1
ATOM 675 C C . ILE A 1 83 ? -22.670 -8.870 44.713 1.00 97.38 83 ILE A C 1
ATOM 677 O O . ILE A 1 83 ? -21.790 -8.733 43.870 1.00 97.38 83 ILE A O 1
ATOM 681 N N . ALA A 1 84 ? -23.713 -9.687 44.539 1.00 97.38 84 ALA A N 1
ATOM 682 C CA . ALA A 1 84 ? -23.833 -10.579 43.383 1.00 97.38 84 ALA A CA 1
ATOM 683 C C . ALA A 1 84 ? -23.796 -9.817 42.045 1.00 97.38 84 ALA A C 1
ATOM 685 O O . ALA A 1 84 ? -23.023 -10.160 41.155 1.00 97.38 84 ALA A O 1
ATOM 686 N N . VAL A 1 85 ? -24.556 -8.722 41.933 1.00 97.62 85 VAL A N 1
ATOM 687 C CA . VAL A 1 85 ? -24.566 -7.874 40.727 1.00 97.62 85 VAL A CA 1
ATOM 688 C C . VAL A 1 85 ? -23.199 -7.237 40.474 1.00 97.62 85 VAL A C 1
ATOM 690 O O . VAL A 1 85 ? -22.791 -7.071 39.325 1.00 97.62 85 VAL A O 1
ATOM 693 N N . LYS A 1 86 ? -22.473 -6.860 41.532 1.00 97.88 86 LYS A N 1
ATOM 694 C CA . LYS A 1 86 ? -21.132 -6.291 41.388 1.00 97.88 86 LYS A CA 1
ATOM 695 C C . LYS A 1 86 ? -20.137 -7.329 40.866 1.00 97.88 86 LYS A C 1
ATOM 697 O O . LYS A 1 86 ? -19.370 -7.010 39.961 1.00 97.88 86 LYS A O 1
ATOM 702 N N . ASP A 1 87 ? -20.184 -8.549 41.389 1.00 97.62 87 ASP A N 1
ATOM 703 C CA . ASP A 1 87 ? -19.305 -9.638 40.959 1.00 97.62 87 ASP A CA 1
ATOM 704 C C . ASP A 1 87 ? -19.584 -10.049 39.500 1.00 97.62 87 ASP A C 1
ATOM 706 O O . ASP A 1 87 ? -18.652 -10.240 38.712 1.00 97.62 87 ASP A O 1
ATOM 710 N N . GLU A 1 88 ? -20.860 -10.108 39.102 1.00 97.44 88 GLU A N 1
ATOM 711 C CA . GLU A 1 88 ? -21.266 -10.311 37.703 1.00 97.44 88 GLU A CA 1
ATOM 712 C C . GLU A 1 88 ? -20.750 -9.189 36.794 1.00 97.44 88 GLU A C 1
ATOM 714 O O . GLU A 1 88 ? -20.193 -9.456 35.727 1.00 97.44 88 GLU A O 1
ATOM 719 N N . LEU A 1 89 ? -20.874 -7.930 37.228 1.00 97.69 89 LEU A N 1
ATOM 720 C CA . LEU A 1 89 ? -20.383 -6.780 36.471 1.00 97.69 89 LEU A CA 1
ATOM 721 C C . LEU A 1 89 ? -18.861 -6.825 36.287 1.00 97.69 89 LEU A C 1
ATOM 723 O O . LEU A 1 89 ? -18.363 -6.512 35.204 1.00 97.69 89 LEU A O 1
ATOM 727 N N . ASP A 1 90 ? -18.115 -7.193 37.326 1.00 97.62 90 ASP A N 1
ATOM 728 C CA . ASP A 1 90 ? -16.657 -7.279 37.260 1.00 97.62 90 ASP A CA 1
ATOM 729 C C . ASP A 1 90 ? -16.199 -8.460 36.385 1.00 97.62 90 ASP A C 1
ATOM 731 O O . ASP A 1 90 ? -15.229 -8.332 35.630 1.00 97.62 90 ASP A O 1
ATOM 735 N N . THR A 1 91 ? -16.947 -9.566 36.392 1.00 97.56 91 THR A N 1
ATOM 736 C CA . THR A 1 91 ? -16.715 -10.714 35.502 1.00 97.56 91 THR A CA 1
ATOM 737 C C . THR A 1 91 ? -16.960 -10.335 34.042 1.00 97.56 91 THR A C 1
ATOM 739 O O . THR A 1 91 ? -16.064 -10.491 33.210 1.00 97.56 91 THR A O 1
ATOM 742 N N . ALA A 1 92 ? -18.110 -9.723 33.744 1.00 97.56 92 ALA A N 1
ATOM 743 C CA . ALA A 1 92 ? -18.459 -9.288 32.393 1.00 97.56 92 ALA A CA 1
ATOM 744 C C . ALA A 1 92 ? -17.461 -8.256 31.840 1.00 97.56 92 ALA A C 1
ATOM 746 O O . ALA A 1 92 ? -17.057 -8.327 30.679 1.00 97.56 92 ALA A O 1
ATOM 747 N N . LYS A 1 93 ? -16.995 -7.315 32.675 1.00 98.00 93 LYS A N 1
ATOM 748 C CA . LYS A 1 93 ? -15.948 -6.356 32.279 1.00 98.00 93 LYS A CA 1
ATOM 749 C C . LYS A 1 93 ? -14.647 -7.050 31.897 1.00 98.00 93 LYS A C 1
ATOM 751 O O . LYS A 1 93 ? -14.012 -6.645 30.925 1.00 98.00 93 LYS A O 1
ATOM 756 N N . LYS A 1 94 ? -14.236 -8.060 32.663 1.00 97.88 94 LYS A N 1
ATOM 757 C CA . LYS A 1 94 ? -12.997 -8.797 32.406 1.00 97.88 94 LYS A CA 1
ATOM 758 C C . LYS A 1 94 ? -13.089 -9.602 31.111 1.00 97.88 94 LYS A C 1
ATOM 760 O O . LYS A 1 94 ? -12.145 -9.595 30.327 1.00 97.88 94 LYS A O 1
ATOM 765 N N . GLU A 1 95 ? -14.217 -10.261 30.873 1.00 97.62 95 GLU A N 1
ATOM 766 C CA . GLU A 1 95 ? -14.468 -10.999 29.631 1.00 97.62 95 GLU A CA 1
ATOM 767 C C . GLU A 1 95 ? -14.438 -10.069 28.419 1.00 97.62 95 GLU A C 1
ATOM 769 O O . GLU A 1 95 ? -13.687 -10.318 27.476 1.00 97.62 95 GLU A O 1
ATOM 774 N N . PHE A 1 96 ? -15.143 -8.937 28.500 1.00 97.50 96 PHE A N 1
ATOM 775 C CA . PHE A 1 96 ? -15.155 -7.938 27.436 1.00 97.50 96 PHE A CA 1
ATOM 776 C C . PHE A 1 96 ? -13.755 -7.376 27.140 1.00 97.50 96 PHE A C 1
ATOM 778 O O . PHE A 1 96 ? -13.377 -7.211 25.983 1.00 97.50 96 PHE A O 1
ATOM 785 N N . GLN A 1 97 ? -12.949 -7.108 28.172 1.00 97.00 97 GLN A N 1
ATOM 786 C CA . GLN A 1 97 ? -11.565 -6.653 27.991 1.00 97.00 97 GLN A CA 1
ATOM 787 C C . GLN A 1 97 ? -10.688 -7.700 27.298 1.00 97.00 97 GLN A C 1
ATOM 789 O O . GLN A 1 97 ? -9.885 -7.346 26.434 1.00 97.00 97 GLN A O 1
ATOM 794 N N . ASN A 1 98 ? -10.843 -8.976 27.652 1.00 97.12 98 ASN A N 1
ATOM 795 C CA . ASN A 1 98 ? -10.090 -10.059 27.022 1.00 97.12 98 ASN A CA 1
ATOM 796 C C . ASN A 1 98 ? -10.467 -10.214 25.544 1.00 97.12 98 ASN A C 1
ATOM 798 O O . ASN A 1 98 ? -9.586 -10.375 24.702 1.00 97.12 98 ASN A O 1
ATOM 802 N N . GLU A 1 99 ? -11.759 -10.135 25.224 1.00 97.94 99 GLU A N 1
ATOM 803 C CA . GLU A 1 99 ? -12.253 -10.220 23.848 1.00 97.94 99 GLU A CA 1
ATOM 804 C C . GLU A 1 99 ? -11.785 -9.030 23.000 1.00 97.94 99 GLU A C 1
ATOM 806 O O . GLU A 1 99 ? -11.341 -9.202 21.859 1.00 97.94 99 GLU A O 1
ATOM 811 N N . LEU A 1 100 ? -11.792 -7.826 23.579 1.00 97.75 100 LEU A N 1
ATOM 812 C CA . LEU A 1 100 ? -11.274 -6.627 22.928 1.00 97.75 100 LEU A CA 1
ATOM 813 C C . LEU A 1 100 ? -9.780 -6.765 22.601 1.00 97.75 100 LEU A C 1
ATOM 815 O O . LEU A 1 100 ? -9.370 -6.457 21.481 1.00 97.75 100 LEU A O 1
ATOM 819 N N . GLU A 1 101 ? -8.964 -7.244 23.545 1.00 97.69 101 GLU A N 1
ATOM 820 C CA . GLU A 1 101 ? -7.527 -7.417 23.304 1.00 97.69 101 GLU A CA 1
ATOM 821 C C . GLU A 1 101 ? -7.250 -8.541 22.299 1.00 97.69 101 GLU A C 1
ATOM 823 O O . GLU A 1 101 ? -6.407 -8.371 21.419 1.00 97.69 101 GLU A O 1
ATOM 828 N N . ALA A 1 102 ? -7.996 -9.649 22.351 1.00 97.75 102 ALA A N 1
ATOM 829 C CA . ALA A 1 102 ? -7.894 -10.716 21.356 1.00 97.75 102 ALA A CA 1
ATOM 830 C C . ALA A 1 102 ? -8.201 -10.198 19.940 1.00 97.75 102 ALA A C 1
ATOM 832 O O . ALA A 1 102 ? -7.432 -10.438 19.006 1.00 97.75 102 ALA A O 1
ATOM 833 N N . THR A 1 103 ? -9.271 -9.411 19.798 1.00 97.00 103 THR A N 1
ATOM 834 C CA . THR A 1 103 ? -9.654 -8.781 18.526 1.00 97.00 103 THR A CA 1
ATOM 835 C C . THR A 1 103 ? -8.581 -7.801 18.046 1.00 97.00 103 THR A C 1
ATOM 837 O O . THR A 1 103 ? -8.221 -7.792 16.868 1.00 97.00 103 THR A O 1
ATOM 840 N N . ARG A 1 104 ? -8.010 -7.003 18.957 1.00 98.12 104 ARG A N 1
ATOM 841 C CA . ARG A 1 104 ? -6.931 -6.054 18.647 1.00 98.12 104 ARG A CA 1
ATOM 842 C C . ARG A 1 104 ? -5.675 -6.760 18.139 1.00 98.12 104 ARG A C 1
ATOM 844 O O . ARG A 1 104 ? -5.050 -6.284 17.191 1.00 98.12 104 ARG A O 1
ATOM 851 N N . ILE A 1 105 ? -5.303 -7.879 18.761 1.00 98.00 105 ILE A N 1
ATOM 852 C CA . ILE A 1 105 ? -4.153 -8.691 18.349 1.00 98.00 105 ILE A CA 1
ATOM 853 C C . ILE A 1 105 ? -4.395 -9.287 16.959 1.00 98.00 105 ILE A C 1
ATOM 855 O O . ILE A 1 105 ? -3.523 -9.152 16.101 1.00 98.00 105 ILE A O 1
ATOM 859 N N . ALA A 1 106 ? -5.571 -9.874 16.714 1.00 97.62 106 ALA A N 1
ATOM 860 C CA . ALA A 1 106 ? -5.922 -10.453 15.417 1.00 97.62 106 ALA A CA 1
ATOM 861 C C . ALA A 1 106 ? -5.880 -9.404 14.292 1.00 97.62 106 ALA A C 1
ATOM 863 O O . ALA A 1 106 ? -5.173 -9.584 13.302 1.00 97.62 106 ALA A O 1
ATOM 864 N N . ALA A 1 107 ? -6.523 -8.249 14.493 1.00 97.19 107 ALA A N 1
ATOM 865 C CA . ALA A 1 107 ? -6.520 -7.162 13.513 1.00 97.19 107 ALA A CA 1
ATOM 866 C C . ALA A 1 107 ? -5.104 -6.636 13.218 1.00 97.19 107 ALA A C 1
ATOM 868 O O . ALA A 1 107 ? -4.778 -6.286 12.083 1.00 97.19 107 ALA A O 1
ATOM 869 N N . LYS A 1 108 ? -4.228 -6.588 14.231 1.00 97.56 108 LYS A N 1
ATOM 870 C CA . LYS A 1 108 ? -2.831 -6.185 14.036 1.00 97.56 108 LYS A CA 1
ATOM 871 C C . LYS A 1 108 ? -2.053 -7.207 13.203 1.00 97.56 108 LYS A C 1
ATOM 873 O O . LYS A 1 108 ? -1.275 -6.805 12.346 1.00 97.56 108 LYS A O 1
ATOM 878 N N . GLN A 1 109 ? -2.269 -8.501 13.435 1.00 97.62 109 GLN A N 1
ATOM 879 C CA . GLN A 1 109 ? -1.627 -9.564 12.658 1.00 97.62 109 GLN A CA 1
ATOM 880 C C . GLN A 1 109 ? -2.048 -9.523 11.186 1.00 97.62 109 GLN A C 1
ATOM 882 O O . GLN A 1 109 ? -1.191 -9.624 10.313 1.00 97.62 109 GLN A O 1
ATOM 887 N N . GLU A 1 110 ? -3.336 -9.310 10.910 1.00 97.44 110 GLU A N 1
ATOM 888 C CA . GLU A 1 110 ? -3.839 -9.140 9.541 1.00 97.44 110 GLU A CA 1
ATOM 889 C C . GLU A 1 110 ? -3.223 -7.914 8.859 1.00 97.44 110 GLU A C 1
ATOM 891 O O . GLU A 1 110 ? -2.783 -7.992 7.712 1.00 97.44 110 GLU A O 1
ATOM 896 N N . LEU A 1 111 ? -3.122 -6.791 9.578 1.00 97.94 111 LEU A N 1
ATOM 897 C CA . LEU A 1 111 ? -2.492 -5.580 9.058 1.00 97.94 111 LEU A CA 1
ATOM 898 C C . LEU A 1 111 ? -1.006 -5.792 8.733 1.00 97.94 111 LEU A C 1
ATOM 900 O O . LEU A 1 111 ? -0.528 -5.316 7.704 1.00 97.94 111 LEU A O 1
ATOM 904 N N . ASP A 1 112 ? -0.270 -6.474 9.609 1.00 97.12 112 ASP A N 1
ATOM 905 C CA . ASP A 1 112 ? 1.154 -6.744 9.406 1.00 97.12 112 ASP A CA 1
ATOM 906 C C . ASP A 1 112 ? 1.376 -7.740 8.250 1.00 97.12 112 ASP A C 1
ATOM 908 O O . ASP A 1 112 ? 2.303 -7.557 7.459 1.00 97.12 112 ASP A O 1
ATOM 912 N N . ALA A 1 113 ? 0.493 -8.733 8.086 1.00 97.44 113 ALA A N 1
ATOM 913 C CA . ALA A 1 113 ? 0.508 -9.642 6.939 1.00 97.44 113 ALA A CA 1
ATOM 914 C C . ALA A 1 113 ? 0.239 -8.900 5.619 1.00 97.44 113 ALA A C 1
ATOM 916 O O . ALA A 1 113 ? 1.039 -9.000 4.689 1.00 97.44 113 ALA A O 1
ATOM 917 N N . ALA A 1 114 ? -0.810 -8.074 5.565 1.00 97.12 114 ALA A N 1
ATOM 918 C CA . ALA A 1 114 ? -1.153 -7.296 4.375 1.00 97.12 114 ALA A CA 1
ATOM 919 C C . ALA A 1 114 ? -0.038 -6.313 3.973 1.00 97.12 114 ALA A C 1
ATOM 921 O O . ALA A 1 114 ? 0.257 -6.142 2.791 1.00 97.12 114 ALA A O 1
ATOM 922 N N . LYS A 1 115 ? 0.628 -5.681 4.951 1.00 97.31 115 LYS A N 1
ATOM 923 C CA . LYS A 1 115 ? 1.791 -4.817 4.685 1.00 97.31 115 LYS A CA 1
ATOM 924 C C . LYS A 1 115 ? 2.948 -5.581 4.056 1.00 97.31 115 LYS A C 1
ATOM 926 O O . LYS A 1 115 ? 3.590 -5.057 3.152 1.00 97.31 115 LYS A O 1
ATOM 931 N N . LYS A 1 116 ? 3.218 -6.796 4.536 1.00 97.38 116 LYS A N 1
ATOM 932 C CA . LYS A 1 116 ? 4.286 -7.636 3.996 1.00 97.38 116 LYS A CA 1
ATOM 933 C C . LYS A 1 116 ? 3.996 -8.038 2.548 1.00 97.38 116 LYS A C 1
ATOM 935 O O . LYS A 1 116 ? 4.870 -7.893 1.703 1.00 97.38 116 LYS A O 1
ATOM 940 N N . GLU A 1 117 ? 2.773 -8.473 2.255 1.00 96.81 117 GLU A N 1
ATOM 941 C CA . GLU A 1 117 ? 2.357 -8.819 0.888 1.00 96.81 117 GLU A CA 1
ATOM 942 C C . GLU A 1 117 ? 2.469 -7.622 -0.066 1.00 96.81 117 GLU A C 1
ATOM 944 O O . GLU A 1 117 ? 2.911 -7.756 -1.207 1.00 96.81 117 GLU A O 1
ATOM 949 N N . PHE A 1 118 ? 2.106 -6.429 0.411 1.00 96.50 118 PHE A N 1
ATOM 950 C CA . PHE A 1 118 ? 2.218 -5.207 -0.377 1.00 96.50 118 PHE A CA 1
ATOM 951 C C . PHE A 1 118 ? 3.678 -4.830 -0.676 1.00 96.50 118 PHE A C 1
ATOM 953 O O . PHE A 1 118 ? 3.998 -4.463 -1.804 1.00 96.50 118 PHE A O 1
ATOM 960 N N . GLU A 1 119 ? 4.570 -4.962 0.306 1.00 96.50 119 GLU A N 1
ATOM 961 C CA . GLU A 1 119 ? 6.007 -4.721 0.132 1.00 96.50 119 GLU A CA 1
ATOM 962 C C . GLU A 1 119 ? 6.628 -5.694 -0.886 1.00 96.50 119 GLU A C 1
ATOM 964 O O . GLU A 1 119 ? 7.350 -5.279 -1.792 1.00 96.50 119 GLU A O 1
ATOM 969 N N . GLU A 1 120 ? 6.287 -6.982 -0.801 1.00 96.12 120 GLU A N 1
ATOM 970 C CA . GLU A 1 120 ? 6.744 -7.999 -1.759 1.00 96.12 120 GLU A CA 1
ATOM 971 C C . GLU A 1 120 ? 6.244 -7.706 -3.186 1.00 96.12 120 GLU A C 1
ATOM 973 O O . GLU A 1 120 ? 6.990 -7.856 -4.158 1.00 96.12 120 GLU A O 1
ATOM 978 N N . MET A 1 121 ? 5.007 -7.220 -3.328 1.00 94.81 121 MET A N 1
ATOM 979 C CA . MET A 1 121 ? 4.448 -6.811 -4.620 1.00 94.81 121 MET A CA 1
ATOM 980 C C . MET A 1 121 ? 5.189 -5.610 -5.222 1.00 94.81 121 MET A C 1
ATOM 982 O O . MET A 1 121 ? 5.447 -5.595 -6.431 1.00 94.81 121 MET A O 1
ATOM 986 N N . ILE A 1 122 ? 5.539 -4.612 -4.405 1.00 95.88 122 ILE A N 1
ATOM 987 C CA . ILE A 1 122 ? 6.322 -3.452 -4.854 1.00 95.88 122 ILE A CA 1
ATOM 988 C C . ILE A 1 122 ? 7.678 -3.912 -5.383 1.00 95.88 122 ILE A C 1
ATOM 990 O O . ILE A 1 122 ? 8.037 -3.549 -6.502 1.00 95.88 122 ILE A O 1
ATOM 994 N N . GLN A 1 123 ? 8.388 -4.754 -4.631 1.00 95.06 123 GLN A N 1
ATOM 995 C CA . GLN A 1 123 ? 9.709 -5.253 -5.023 1.00 95.06 123 GLN A CA 1
ATOM 996 C C . GLN A 1 123 ? 9.662 -6.046 -6.333 1.00 95.06 123 GLN A C 1
ATOM 998 O O . GLN A 1 123 ? 10.499 -5.847 -7.215 1.00 95.06 123 GLN A O 1
ATOM 1003 N N . LEU A 1 124 ? 8.656 -6.910 -6.499 1.00 94.12 124 LEU A N 1
ATOM 1004 C CA . LEU A 1 124 ? 8.465 -7.651 -7.745 1.00 94.12 124 LEU A CA 1
ATOM 1005 C C . LEU A 1 124 ? 8.171 -6.712 -8.924 1.00 94.12 124 LEU A C 1
ATOM 1007 O O . LEU A 1 124 ? 8.707 -6.895 -10.016 1.00 94.12 124 LEU A O 1
ATOM 1011 N N . THR A 1 125 ? 7.333 -5.698 -8.707 1.00 92.31 125 THR A N 1
ATOM 1012 C CA . THR A 1 125 ? 6.987 -4.715 -9.742 1.00 92.31 125 THR A CA 1
ATOM 1013 C C . THR A 1 125 ? 8.205 -3.895 -10.148 1.00 92.31 125 THR A C 1
ATOM 1015 O O . THR A 1 125 ? 8.431 -3.689 -11.338 1.00 92.31 125 THR A O 1
ATOM 1018 N N . GLU A 1 126 ? 9.008 -3.452 -9.182 1.00 93.00 126 GLU A N 1
ATOM 1019 C CA . GLU A 1 126 ? 10.242 -2.715 -9.441 1.00 93.00 126 GLU A CA 1
ATOM 1020 C C . GLU A 1 126 ? 11.210 -3.551 -10.282 1.00 93.00 126 GLU A C 1
ATOM 1022 O O . GLU A 1 126 ? 11.639 -3.082 -11.333 1.00 93.00 126 GLU A O 1
ATOM 1027 N N . MET A 1 127 ? 11.440 -4.813 -9.902 1.00 90.25 127 MET A N 1
ATOM 1028 C CA . MET A 1 127 ? 12.291 -5.750 -10.644 1.00 90.25 127 MET A CA 1
ATOM 1029 C C . MET A 1 127 ? 11.821 -5.961 -12.093 1.00 90.25 127 MET A C 1
ATOM 1031 O O . MET A 1 127 ? 12.626 -5.917 -13.024 1.00 90.25 127 MET A O 1
ATOM 1035 N N . LEU A 1 128 ? 10.516 -6.157 -12.305 1.00 87.94 128 LEU A N 1
ATOM 1036 C CA . LEU A 1 128 ? 9.945 -6.333 -13.645 1.00 87.94 128 LEU A CA 1
ATOM 1037 C C . LEU A 1 128 ? 10.073 -5.063 -14.494 1.00 87.94 128 LEU A C 1
ATOM 1039 O O . LEU A 1 128 ? 10.356 -5.131 -15.692 1.00 87.94 128 LEU A O 1
ATOM 1043 N N . VAL A 1 129 ? 9.872 -3.893 -13.883 1.00 89.88 129 VAL A N 1
ATOM 1044 C CA . VAL A 1 129 ? 10.000 -2.605 -14.569 1.00 89.88 129 VAL A CA 1
ATOM 1045 C C . VAL A 1 129 ? 11.454 -2.327 -14.929 1.00 89.88 129 VAL A C 1
ATOM 1047 O O . VAL A 1 129 ? 11.702 -1.842 -16.031 1.00 89.88 129 VAL A O 1
ATOM 1050 N N . THR A 1 130 ? 12.411 -2.621 -14.046 1.00 84.81 130 THR A N 1
ATOM 1051 C CA . THR A 1 130 ? 13.838 -2.454 -14.349 1.00 84.81 130 THR A CA 1
ATOM 1052 C C . THR A 1 130 ? 14.273 -3.404 -15.453 1.00 84.81 130 THR A C 1
ATOM 1054 O O . THR A 1 130 ? 14.817 -2.940 -16.445 1.00 84.81 130 THR A O 1
ATOM 1057 N N . GLU A 1 131 ? 13.918 -4.690 -15.378 1.00 84.69 131 GLU A N 1
ATOM 1058 C CA . GLU A 1 131 ? 14.296 -5.665 -16.409 1.00 84.69 131 GLU A CA 1
ATOM 1059 C C . GLU A 1 131 ? 13.706 -5.305 -17.783 1.00 84.69 131 GLU A C 1
ATOM 1061 O O . GLU A 1 131 ? 14.387 -5.378 -18.807 1.00 84.69 131 GLU A O 1
ATOM 1066 N N . SER A 1 132 ? 12.439 -4.880 -17.822 1.00 83.56 132 SER A N 1
ATOM 1067 C CA . SER A 1 132 ? 11.811 -4.430 -19.065 1.00 83.56 132 SER A CA 1
ATOM 1068 C C . SER A 1 132 ? 12.439 -3.147 -19.603 1.00 83.56 132 SER A C 1
ATOM 1070 O O . SER A 1 132 ? 12.517 -2.989 -20.823 1.00 83.56 132 SER A O 1
ATOM 1072 N N . LYS A 1 133 ? 12.838 -2.217 -18.726 1.00 83.94 133 LYS A N 1
ATOM 1073 C CA . LYS A 1 133 ? 13.525 -0.989 -19.132 1.00 83.94 133 LYS A CA 1
ATOM 1074 C C . LYS A 1 133 ? 14.892 -1.310 -19.704 1.00 83.94 133 LYS A C 1
ATOM 1076 O O . LYS A 1 133 ? 15.165 -0.826 -20.792 1.00 83.94 133 LYS A O 1
ATOM 1081 N N . ASP A 1 134 ? 15.682 -2.133 -19.021 1.00 83.88 134 ASP A N 1
ATOM 1082 C CA . ASP A 1 134 ? 17.038 -2.502 -19.431 1.00 83.88 134 ASP A CA 1
ATOM 1083 C C . ASP A 1 134 ? 17.017 -3.181 -20.803 1.00 83.88 134 ASP A C 1
ATOM 1085 O O . ASP A 1 134 ? 17.713 -2.739 -21.708 1.00 83.88 134 ASP A O 1
ATOM 1089 N N . LYS A 1 135 ? 16.107 -4.141 -21.023 1.00 86.38 135 LYS A N 1
ATOM 1090 C CA . LYS A 1 135 ? 15.923 -4.782 -22.338 1.00 86.38 135 LYS A CA 1
ATOM 1091 C C . LYS A 1 135 ? 15.569 -3.789 -23.445 1.00 86.38 135 LYS A C 1
ATOM 1093 O O . LYS A 1 135 ? 16.168 -3.821 -24.515 1.00 86.38 135 LYS A O 1
ATOM 1098 N N . ALA A 1 136 ? 14.606 -2.898 -23.198 1.00 85.38 136 ALA A N 1
ATOM 1099 C CA . ALA A 1 136 ? 14.225 -1.879 -24.177 1.00 85.38 136 ALA A CA 1
ATOM 1100 C C . ALA A 1 136 ? 15.370 -0.888 -24.448 1.00 85.38 136 ALA A C 1
ATOM 1102 O O . ALA A 1 136 ? 15.494 -0.353 -25.551 1.00 85.38 136 ALA A O 1
ATOM 1103 N N . TRP A 1 137 ? 16.202 -0.636 -23.439 1.00 84.25 137 TRP A N 1
ATOM 1104 C CA . TRP A 1 137 ? 17.374 0.215 -23.550 1.00 84.25 137 TRP A CA 1
ATOM 1105 C C . TRP A 1 137 ? 18.492 -0.451 -24.349 1.00 84.25 137 TRP A C 1
ATOM 1107 O O . TRP A 1 137 ? 19.057 0.192 -25.229 1.00 84.25 137 TRP A O 1
ATOM 1117 N N . ASP A 1 138 ? 18.760 -1.734 -24.111 1.00 84.06 138 ASP A N 1
ATOM 1118 C CA . ASP A 1 138 ? 19.727 -2.529 -24.870 1.00 84.06 138 ASP A CA 1
ATOM 1119 C C . ASP A 1 138 ? 19.334 -2.611 -26.351 1.00 84.06 138 ASP A C 1
ATOM 1121 O O . ASP A 1 138 ? 20.171 -2.408 -27.232 1.00 84.06 138 ASP A O 1
ATOM 1125 N N . GLU A 1 139 ? 18.048 -2.836 -26.643 1.00 86.38 139 GLU A N 1
ATOM 1126 C CA . GLU A 1 139 ? 17.518 -2.806 -28.011 1.00 86.38 139 GLU A CA 1
ATOM 1127 C C . GLU A 1 139 ? 17.709 -1.434 -28.667 1.00 86.38 139 GLU A C 1
ATOM 1129 O O . GLU A 1 139 ? 18.127 -1.350 -29.825 1.00 86.38 139 GLU A O 1
ATOM 1134 N N . LEU A 1 140 ? 17.440 -0.350 -27.930 1.00 84.88 140 LEU A N 1
ATOM 1135 C CA . LEU A 1 140 ? 17.669 1.003 -28.423 1.00 84.88 140 LEU A CA 1
ATOM 1136 C C . LEU A 1 140 ? 19.155 1.225 -28.722 1.00 84.88 140 LEU A C 1
ATOM 1138 O O . LEU A 1 140 ? 19.471 1.641 -29.830 1.00 84.88 140 LEU A O 1
ATOM 1142 N N . VAL A 1 141 ? 20.058 0.919 -27.786 1.00 82.56 141 VAL A N 1
ATOM 1143 C CA . VAL A 1 141 ? 21.513 1.068 -27.970 1.00 82.56 141 VAL A CA 1
ATOM 1144 C C . VAL A 1 141 ? 21.996 0.274 -29.178 1.00 82.56 141 VAL A C 1
ATOM 1146 O O . VAL A 1 141 ? 22.702 0.827 -30.016 1.00 82.56 141 VAL A O 1
ATOM 1149 N N . HIS A 1 142 ? 21.540 -0.968 -29.340 1.00 84.06 142 HIS A N 1
ATOM 1150 C CA . HIS A 1 142 ? 21.875 -1.783 -30.505 1.00 84.06 142 HIS A CA 1
ATOM 1151 C C . HIS A 1 142 ? 21.440 -1.123 -31.825 1.00 84.06 142 HIS A C 1
ATOM 1153 O O . HIS A 1 142 ? 22.185 -1.136 -32.807 1.00 84.06 142 HIS A O 1
ATOM 1159 N N . ILE A 1 143 ? 20.247 -0.520 -31.877 1.00 84.81 143 ILE A N 1
ATOM 1160 C CA . ILE A 1 143 ? 19.793 0.231 -33.060 1.00 84.81 143 ILE A CA 1
ATOM 1161 C C . ILE A 1 143 ? 20.691 1.450 -33.310 1.00 84.81 143 ILE A C 1
ATOM 1163 O O . ILE A 1 143 ? 20.988 1.769 -34.459 1.00 84.81 143 ILE A O 1
ATOM 1167 N N . LEU A 1 144 ? 21.140 2.139 -32.260 1.00 82.38 144 LEU A N 1
ATOM 1168 C CA . LEU A 1 144 ? 22.024 3.299 -32.404 1.00 82.38 144 LEU A CA 1
ATOM 1169 C C . LEU A 1 144 ? 23.393 2.912 -32.962 1.00 82.38 144 LEU A C 1
ATOM 1171 O O . LEU A 1 144 ? 23.894 3.609 -33.846 1.00 82.38 144 LEU A O 1
ATOM 1175 N N . ASP A 1 145 ? 23.952 1.801 -32.491 1.00 80.00 145 ASP A N 1
ATOM 1176 C CA . ASP A 1 145 ? 25.233 1.285 -32.971 1.00 80.00 145 ASP A CA 1
ATOM 1177 C C . ASP A 1 145 ? 25.135 0.783 -34.417 1.00 80.00 145 ASP A C 1
ATOM 1179 O O . ASP A 1 145 ? 26.054 0.974 -35.198 1.00 80.00 145 ASP A O 1
ATOM 1183 N N . THR A 1 146 ? 24.012 0.188 -34.820 1.00 84.19 146 THR A N 1
ATOM 1184 C CA . THR A 1 146 ? 23.878 -0.389 -36.171 1.00 84.19 146 THR A CA 1
ATOM 1185 C C . THR A 1 146 ? 23.427 0.613 -37.234 1.00 84.19 146 THR A C 1
ATOM 1187 O O . THR A 1 146 ? 23.948 0.605 -38.348 1.00 84.19 146 THR A O 1
ATOM 1190 N N . GLU A 1 147 ? 22.477 1.494 -36.915 1.00 88.50 147 GLU A N 1
ATOM 1191 C CA . GLU A 1 147 ? 21.810 2.345 -37.912 1.00 88.50 147 GLU A CA 1
ATOM 1192 C C . GLU A 1 147 ? 22.342 3.785 -37.939 1.00 88.50 147 GLU A C 1
ATOM 1194 O O . GLU A 1 147 ? 22.176 4.493 -38.937 1.00 88.50 147 GLU A O 1
ATOM 1199 N N . LEU A 1 148 ? 22.972 4.255 -36.853 1.00 89.81 148 LEU A N 1
ATOM 1200 C CA . LEU A 1 148 ? 23.457 5.637 -36.739 1.00 89.81 148 LEU A CA 1
ATOM 1201 C C . LEU A 1 148 ? 24.984 5.772 -36.783 1.00 89.81 148 LEU A C 1
ATOM 1203 O O . LEU A 1 148 ? 25.513 6.840 -36.457 1.00 89.81 148 LEU A O 1
ATOM 1207 N N . GLU A 1 149 ? 25.685 4.733 -37.231 1.00 92.00 149 GLU A N 1
ATOM 1208 C CA . GLU A 1 149 ? 27.140 4.704 -37.331 1.00 92.00 149 GLU A CA 1
ATOM 1209 C C . GLU A 1 149 ? 27.659 5.209 -38.690 1.00 92.00 149 GLU A C 1
ATOM 1211 O O . GLU A 1 149 ? 27.244 4.814 -39.787 1.00 92.00 149 GLU A O 1
ATOM 1216 N N . CYS A 1 150 ? 28.650 6.092 -38.627 1.00 93.56 150 CYS A N 1
ATOM 1217 C CA . CYS A 1 150 ? 29.397 6.532 -39.790 1.00 93.56 150 CYS A CA 1
ATOM 1218 C C . CYS A 1 150 ? 30.380 5.460 -40.246 1.00 93.56 150 CYS A C 1
ATOM 1220 O O . CYS A 1 150 ? 31.412 5.258 -39.619 1.00 93.56 150 CYS A O 1
ATOM 1222 N N . HIS A 1 151 ? 30.167 4.905 -41.436 1.00 93.12 151 HIS A N 1
ATOM 1223 C CA . HIS A 1 151 ? 31.021 3.858 -42.008 1.00 93.12 151 HIS A CA 1
ATOM 1224 C C . HIS A 1 151 ? 32.461 4.300 -42.350 1.00 93.12 151 HIS A C 1
ATOM 1226 O O . HIS A 1 151 ? 33.262 3.495 -42.816 1.00 93.12 151 HIS A O 1
ATOM 1232 N N . ILE A 1 152 ? 32.798 5.584 -42.174 1.00 93.31 152 ILE A N 1
ATOM 1233 C CA . ILE A 1 152 ? 34.168 6.096 -42.343 1.00 93.31 152 ILE A CA 1
ATOM 1234 C C . ILE A 1 152 ? 34.918 6.111 -41.007 1.00 93.31 152 ILE A C 1
ATOM 1236 O O . ILE A 1 152 ? 36.080 5.724 -40.969 1.00 93.31 152 ILE A O 1
ATOM 1240 N N . CYS A 1 153 ? 34.292 6.607 -39.934 1.00 92.44 153 CYS A N 1
ATOM 1241 C CA . CYS A 1 153 ? 34.952 6.758 -38.631 1.00 92.44 153 CYS A CA 1
ATOM 1242 C C . CYS A 1 153 ? 34.512 5.737 -37.584 1.00 92.44 153 CYS A C 1
ATOM 1244 O O . CYS A 1 153 ? 35.065 5.771 -36.495 1.00 92.44 153 CYS A O 1
ATOM 1246 N N . THR A 1 154 ? 33.539 4.887 -37.911 1.00 91.31 154 THR A N 1
ATOM 1247 C CA . THR A 1 154 ? 32.927 3.868 -37.049 1.00 91.31 154 THR A CA 1
ATOM 1248 C C . THR A 1 154 ? 32.368 4.409 -35.732 1.00 91.31 154 THR A C 1
ATOM 1250 O O . THR A 1 154 ? 32.529 3.819 -34.672 1.00 91.31 154 THR A O 1
ATOM 1253 N N . GLU A 1 155 ? 31.771 5.602 -35.784 1.00 90.88 155 GLU A N 1
ATOM 1254 C CA . GLU A 1 155 ? 31.174 6.277 -34.624 1.00 90.88 155 GLU A CA 1
ATOM 1255 C C . GLU A 1 155 ? 29.786 6.794 -34.978 1.00 90.88 155 GLU A C 1
ATOM 1257 O O . GLU A 1 155 ? 29.518 7.096 -36.146 1.00 90.88 155 GLU A O 1
ATOM 1262 N N . ILE A 1 156 ? 28.945 7.015 -33.962 1.00 91.12 156 ILE A N 1
ATOM 1263 C CA . ILE A 1 156 ? 27.646 7.677 -34.128 1.00 91.12 156 ILE A CA 1
ATOM 1264 C C . ILE A 1 156 ? 27.834 9.014 -34.860 1.00 91.12 156 ILE A C 1
ATOM 1266 O O . ILE A 1 156 ? 28.665 9.833 -34.452 1.00 91.12 156 ILE A O 1
ATOM 1270 N N . PHE A 1 157 ? 27.036 9.285 -35.899 1.00 92.88 157 PHE A N 1
ATOM 1271 C CA . PHE A 1 157 ? 27.229 10.452 -36.769 1.00 92.88 157 PHE A CA 1
ATOM 1272 C C . PHE A 1 157 ? 27.426 11.765 -35.995 1.00 92.88 157 PHE A C 1
ATOM 1274 O O . PHE A 1 157 ? 26.610 12.135 -35.150 1.00 92.88 157 PHE A O 1
ATOM 1281 N N . ILE A 1 158 ? 28.481 12.518 -36.306 1.00 92.56 158 ILE A N 1
ATOM 1282 C CA . ILE A 1 158 ? 28.704 13.891 -35.834 1.00 92.56 158 ILE A CA 1
ATOM 1283 C C . ILE A 1 158 ? 28.400 14.824 -36.999 1.00 92.56 158 ILE A C 1
ATOM 1285 O O . ILE A 1 158 ? 29.007 14.701 -38.063 1.00 92.56 158 ILE A O 1
ATOM 1289 N N . ASP A 1 159 ? 27.419 15.709 -36.802 1.00 92.31 159 ASP A N 1
ATOM 1290 C CA . ASP A 1 159 ? 26.883 16.579 -37.851 1.00 92.31 159 ASP A CA 1
ATOM 1291 C C . ASP A 1 159 ? 26.561 15.792 -39.129 1.00 92.31 159 ASP A C 1
ATOM 1293 O O . ASP A 1 159 ? 27.202 15.951 -40.157 1.00 92.31 159 ASP A O 1
ATOM 1297 N N . ALA A 1 160 ? 25.579 14.890 -39.052 1.00 94.75 160 ALA A N 1
ATOM 1298 C CA . ALA A 1 160 ? 25.238 13.993 -40.154 1.00 94.75 160 ALA A CA 1
ATOM 1299 C C . ALA A 1 160 ? 24.937 14.744 -41.466 1.00 94.75 160 ALA A C 1
ATOM 1301 O O . ALA A 1 160 ? 24.143 15.695 -41.478 1.00 94.75 160 ALA A O 1
ATOM 1302 N N . ASP A 1 161 ? 25.526 14.252 -42.553 1.00 96.56 161 ASP A N 1
ATOM 1303 C CA . ASP A 1 161 ? 25.298 14.662 -43.935 1.00 96.56 161 ASP A CA 1
ATOM 1304 C C . ASP A 1 161 ? 24.879 13.450 -44.770 1.00 96.56 161 ASP A C 1
ATOM 1306 O O . ASP A 1 161 ? 25.381 12.343 -44.575 1.00 96.56 161 ASP A O 1
ATOM 1310 N N . ILE A 1 162 ? 23.978 13.668 -45.721 1.00 97.25 162 ILE A N 1
ATOM 1311 C CA . ILE A 1 162 ? 23.457 12.667 -46.647 1.00 97.25 162 ILE A CA 1
ATOM 1312 C C . ILE A 1 162 ? 23.940 12.965 -48.068 1.00 97.25 162 ILE A C 1
ATOM 1314 O O . ILE A 1 162 ? 23.949 14.116 -48.509 1.00 97.25 162 ILE A O 1
ATOM 1318 N N . LEU A 1 163 ? 24.319 11.920 -48.801 1.00 96.69 163 LEU A N 1
ATOM 1319 C CA . LEU A 1 163 ? 24.554 12.007 -50.240 1.00 96.69 163 LEU A CA 1
ATOM 1320 C C . LEU A 1 163 ? 23.221 11.926 -50.983 1.00 96.69 163 LEU A C 1
ATOM 1322 O O . LEU A 1 163 ? 22.576 10.881 -50.976 1.00 96.69 163 LEU A O 1
ATOM 1326 N N . SER A 1 164 ? 22.814 12.993 -51.666 1.00 95.75 164 SER A N 1
ATOM 1327 C CA . SER A 1 164 ? 21.525 13.049 -52.375 1.00 95.75 164 SER A CA 1
ATOM 1328 C C . SER A 1 164 ? 21.397 12.045 -53.530 1.00 95.75 164 SER A C 1
ATOM 1330 O O . SER A 1 164 ? 20.285 11.708 -53.926 1.00 95.75 164 SER A O 1
ATOM 1332 N N . THR A 1 165 ? 22.517 11.549 -54.066 1.00 94.38 165 THR A N 1
ATOM 1333 C CA . THR A 1 165 ? 22.546 10.610 -55.198 1.00 94.38 165 THR A CA 1
ATOM 1334 C C . THR A 1 165 ? 22.279 9.160 -54.804 1.00 94.38 165 THR A C 1
ATOM 1336 O O . THR A 1 165 ? 21.748 8.403 -55.612 1.00 94.38 165 THR A O 1
ATOM 1339 N N . CYS A 1 166 ? 22.643 8.757 -53.583 1.00 96.06 166 CYS A N 1
ATOM 1340 C CA . CYS A 1 166 ? 22.531 7.366 -53.127 1.00 96.06 166 CYS A CA 1
ATOM 1341 C C . CYS A 1 166 ? 22.004 7.202 -51.693 1.00 96.06 166 CYS A C 1
ATOM 1343 O O . CYS A 1 166 ? 21.996 6.087 -51.183 1.00 96.06 166 CYS A O 1
ATOM 1345 N N . CYS A 1 167 ? 21.607 8.293 -51.036 1.00 95.81 167 CYS A N 1
ATOM 1346 C CA . CYS A 1 167 ? 21.018 8.354 -49.694 1.00 95.81 167 CYS A CA 1
ATOM 1347 C C . CYS A 1 167 ? 21.873 7.795 -48.541 1.00 95.81 167 CYS A C 1
ATOM 1349 O O . CYS A 1 167 ? 21.361 7.593 -47.445 1.00 95.81 167 CYS A O 1
ATOM 1351 N N . HIS A 1 168 ? 23.173 7.585 -48.750 1.00 96.50 168 HIS A N 1
ATOM 1352 C CA . HIS A 1 168 ? 24.081 7.164 -47.684 1.00 96.50 168 HIS A CA 1
ATOM 1353 C C . HIS A 1 168 ? 24.474 8.347 -46.797 1.00 96.50 168 HIS A C 1
ATOM 1355 O O . HIS A 1 168 ? 24.728 9.446 -47.301 1.00 96.50 168 HIS A O 1
ATOM 1361 N N . VAL A 1 169 ? 24.536 8.102 -45.487 1.00 96.38 169 VAL A N 1
ATOM 1362 C CA . VAL A 1 169 ? 24.774 9.116 -44.454 1.00 96.38 169 VAL A CA 1
ATOM 1363 C C . VAL A 1 169 ? 26.166 8.939 -43.852 1.00 96.38 169 VAL A C 1
ATOM 1365 O O . VAL A 1 169 ? 26.630 7.818 -43.652 1.00 96.38 169 VAL A O 1
ATOM 1368 N N . PHE A 1 170 ? 26.841 10.051 -43.573 1.00 96.19 170 PHE A N 1
ATOM 1369 C CA . PHE A 1 170 ? 28.176 10.101 -42.975 1.00 96.19 170 PHE A CA 1
ATOM 1370 C C . PHE A 1 170 ? 28.298 11.324 -42.055 1.00 96.19 170 PHE A C 1
ATOM 1372 O O . PHE A 1 170 ? 27.491 12.249 -42.127 1.00 96.19 170 PHE A O 1
ATOM 1379 N N . CYS A 1 171 ? 29.333 11.384 -41.213 1.00 95.81 171 CYS A N 1
ATOM 1380 C CA . CYS A 1 171 ? 29.679 12.629 -40.516 1.00 95.81 171 CYS A CA 1
ATOM 1381 C C . CYS A 1 171 ? 30.093 13.706 -41.527 1.00 95.81 171 CYS A C 1
ATOM 1383 O O . CYS A 1 171 ? 30.835 13.397 -42.467 1.00 95.81 171 CYS A O 1
ATOM 1385 N N . HIS A 1 172 ? 29.714 14.965 -41.281 1.00 94.75 172 HIS A N 1
ATOM 1386 C CA . HIS A 1 172 ? 30.065 16.104 -42.134 1.00 94.75 172 HIS A CA 1
ATOM 1387 C C . HIS A 1 172 ? 31.559 16.123 -42.471 1.00 94.75 172 HIS A C 1
ATOM 1389 O O . HIS A 1 172 ? 31.942 16.117 -43.642 1.00 94.75 172 HIS A O 1
ATOM 1395 N N . ARG A 1 173 ? 32.428 16.065 -41.454 1.00 94.44 173 ARG A N 1
ATOM 1396 C CA . ARG A 1 173 ? 33.881 16.072 -41.669 1.00 94.44 173 ARG A CA 1
ATOM 1397 C C . ARG A 1 173 ? 34.342 14.859 -42.474 1.00 94.44 173 ARG A C 1
ATOM 1399 O O . ARG A 1 173 ? 35.107 15.019 -43.416 1.00 94.44 173 ARG A O 1
ATOM 1406 N N . CYS A 1 174 ? 33.856 13.663 -42.144 1.00 95.19 174 CYS A N 1
ATOM 1407 C CA . CYS A 1 174 ? 34.300 12.420 -42.773 1.00 95.19 174 CYS A CA 1
ATOM 1408 C C . CYS A 1 174 ? 34.057 12.410 -44.284 1.00 95.19 174 CYS A C 1
ATOM 1410 O O . CYS A 1 174 ? 34.986 12.141 -45.045 1.00 95.19 174 CYS A O 1
ATOM 1412 N N . ILE A 1 175 ? 32.840 12.735 -44.733 1.00 95.00 175 ILE A N 1
ATOM 1413 C CA . ILE A 1 175 ? 32.530 12.718 -46.168 1.00 95.00 175 ILE A CA 1
ATOM 1414 C C . ILE A 1 175 ? 33.210 13.863 -46.919 1.00 95.00 175 ILE A C 1
ATOM 1416 O O . ILE A 1 175 ? 33.652 13.674 -48.052 1.00 95.00 175 ILE A O 1
ATOM 1420 N N . ASN A 1 176 ? 33.368 15.030 -46.285 1.00 93.44 176 ASN A N 1
ATOM 1421 C CA . ASN A 1 176 ? 34.082 16.152 -46.886 1.00 93.44 176 ASN A CA 1
ATOM 1422 C C . ASN A 1 176 ? 35.578 15.853 -47.042 1.00 93.44 176 ASN A C 1
ATOM 1424 O O . ASN A 1 176 ? 36.103 16.005 -48.141 1.00 93.44 176 ASN A O 1
ATOM 1428 N N . THR A 1 177 ? 36.236 15.339 -46.001 1.00 92.75 177 THR A N 1
ATOM 1429 C CA . THR A 1 177 ? 37.640 14.911 -46.060 1.00 92.75 177 THR A CA 1
ATOM 1430 C C . THR A 1 177 ? 37.839 13.779 -47.068 1.00 92.75 177 THR A C 1
ATOM 1432 O O . THR A 1 177 ? 38.779 13.827 -47.857 1.00 92.75 177 THR A O 1
ATOM 1435 N N . TYR A 1 178 ? 36.934 12.796 -47.112 1.00 92.44 178 TYR A N 1
ATOM 1436 C CA . TYR A 1 178 ? 36.976 11.735 -48.121 1.00 92.44 178 TYR A CA 1
ATOM 1437 C C . TYR A 1 178 ? 36.879 12.300 -49.546 1.00 92.44 178 TYR A C 1
ATOM 1439 O O . TYR A 1 178 ? 37.630 11.885 -50.429 1.00 92.44 178 TYR A O 1
ATOM 1447 N N . TYR A 1 179 ? 35.979 13.256 -49.780 1.00 90.44 179 TYR A N 1
ATOM 1448 C CA . TYR A 1 179 ? 35.835 13.911 -51.080 1.00 90.44 179 TYR A CA 1
ATOM 1449 C C . TYR A 1 179 ? 37.113 14.656 -51.498 1.00 90.44 179 TYR A C 1
ATOM 1451 O O . TYR A 1 179 ? 37.521 14.576 -52.661 1.00 90.44 179 TYR A O 1
ATOM 1459 N N . ASP A 1 180 ? 37.738 15.362 -50.555 1.00 88.00 180 ASP A N 1
ATOM 1460 C CA . ASP A 1 180 ? 38.904 16.208 -50.809 1.00 88.00 180 ASP A CA 1
ATOM 1461 C C . ASP A 1 180 ? 40.184 15.370 -51.011 1.00 88.00 180 ASP A C 1
ATOM 1463 O O . ASP A 1 180 ? 40.960 15.664 -51.914 1.00 88.00 180 ASP A O 1
ATOM 1467 N N . ILE A 1 181 ? 40.385 14.283 -50.251 1.00 84.81 181 ILE A N 1
ATOM 1468 C CA . ILE A 1 181 ? 41.558 13.392 -50.392 1.00 84.81 181 ILE A CA 1
ATOM 1469 C C . ILE A 1 181 ? 41.473 12.546 -51.661 1.00 84.81 181 ILE A C 1
ATOM 1471 O O . ILE A 1 181 ? 42.469 12.367 -52.359 1.00 84.81 181 ILE A O 1
ATOM 1475 N N . ASN A 1 182 ? 40.281 12.050 -52.006 1.00 77.12 182 ASN A N 1
ATOM 1476 C CA . ASN A 1 182 ? 40.113 11.263 -53.228 1.00 77.12 182 ASN A CA 1
ATOM 1477 C C . ASN A 1 182 ? 40.152 12.118 -54.497 1.00 77.12 182 ASN A C 1
ATOM 1479 O O . ASN A 1 182 ? 39.957 11.573 -55.580 1.00 77.12 182 ASN A O 1
ATOM 1483 N N . ALA A 1 183 ? 40.407 13.428 -54.340 1.00 63.78 183 ALA A N 1
ATOM 1484 C CA . ALA A 1 183 ? 41.332 14.254 -55.119 1.00 63.78 183 ALA A CA 1
ATOM 1485 C C . ALA A 1 183 ? 41.605 13.827 -56.568 1.00 63.78 183 ALA A C 1
ATOM 1487 O O . ALA A 1 183 ? 41.122 14.454 -57.498 1.00 63.78 183 ALA A O 1
ATOM 1488 N N . GLY A 1 184 ? 42.376 12.766 -56.777 1.00 54.97 184 GLY A N 1
ATOM 1489 C CA . GLY A 1 184 ? 43.055 12.528 -58.048 1.00 54.97 184 GLY A CA 1
ATOM 1490 C C . GLY A 1 184 ? 44.109 13.602 -58.322 1.00 54.97 184 GLY A C 1
ATOM 1491 O O . GLY A 1 184 ? 43.872 14.797 -58.145 1.00 54.97 184 GLY A O 1
ATOM 1492 N N . ASP A 1 185 ? 45.298 13.176 -58.741 1.00 52.06 185 ASP A N 1
ATOM 1493 C CA . ASP A 1 185 ? 46.341 14.104 -59.170 1.00 52.06 185 ASP A CA 1
ATOM 1494 C C . ASP A 1 185 ? 45.885 14.912 -60.393 1.00 52.06 185 ASP A C 1
ATOM 1496 O O . ASP A 1 185 ? 45.096 14.441 -61.223 1.00 52.06 185 ASP A O 1
ATOM 1500 N N . TRP A 1 186 ? 46.408 16.140 -60.490 1.00 44.56 186 TRP A N 1
ATOM 1501 C CA . TRP A 1 186 ? 46.233 17.082 -61.598 1.00 44.56 186 TRP A CA 1
ATOM 1502 C C . TRP A 1 186 ? 46.369 16.382 -62.964 1.00 44.56 186 TRP A C 1
ATOM 1504 O O . TRP A 1 186 ? 47.471 16.239 -63.489 1.00 44.56 186 TRP A O 1
ATOM 1514 N N . GLY A 1 187 ? 45.247 15.953 -63.555 1.00 49.12 187 GLY A N 1
ATOM 1515 C CA . GLY A 1 187 ? 45.230 15.374 -64.903 1.00 49.12 187 GLY A CA 1
ATOM 1516 C C . GLY A 1 187 ? 44.237 14.242 -65.181 1.00 49.12 187 GLY A C 1
ATOM 1517 O O . GLY A 1 187 ? 44.052 13.919 -66.351 1.00 49.12 187 GLY A O 1
ATOM 1518 N N . SER A 1 188 ? 43.558 13.657 -64.183 1.00 50.91 188 SER A N 1
ATOM 1519 C CA . SER A 1 188 ? 42.491 12.669 -64.445 1.00 50.91 188 SER A CA 1
ATOM 1520 C C . SER A 1 188 ? 41.205 12.978 -63.663 1.00 50.91 188 SER A C 1
ATOM 1522 O O . SER A 1 188 ? 41.268 13.190 -62.452 1.00 50.91 188 SER A O 1
ATOM 1524 N N . PRO A 1 189 ? 40.020 13.017 -64.309 1.00 53.84 189 PRO A N 1
ATOM 1525 C CA . PRO A 1 189 ? 38.752 13.175 -63.609 1.00 53.84 189 PRO A CA 1
ATOM 1526 C C . PRO A 1 189 ? 38.395 11.850 -62.925 1.00 53.84 189 PRO A C 1
ATOM 1528 O O . PRO A 1 189 ? 37.573 11.080 -63.416 1.00 53.84 189 PRO A O 1
ATOM 1531 N N . GLN A 1 190 ? 39.036 11.547 -61.796 1.00 59.62 190 GLN A N 1
ATOM 1532 C CA . GLN A 1 190 ? 38.571 10.466 -60.936 1.00 59.62 190 GLN A CA 1
ATOM 1533 C C . GLN A 1 190 ? 37.198 10.861 -60.397 1.00 59.62 190 GLN A C 1
ATOM 1535 O O . GLN A 1 190 ? 37.055 11.814 -59.633 1.00 59.62 190 GLN A O 1
ATOM 1540 N N . GLN A 1 191 ? 36.168 10.153 -60.852 1.00 67.50 191 GLN A N 1
ATOM 1541 C CA . GLN A 1 191 ? 34.818 10.322 -60.338 1.00 67.50 191 GLN A CA 1
ATOM 1542 C C . GLN A 1 191 ? 34.836 9.986 -58.846 1.00 67.50 191 GLN A C 1
ATOM 1544 O O . GLN A 1 191 ? 35.240 8.890 -58.453 1.00 67.50 191 GLN A O 1
ATOM 1549 N N . ARG A 1 192 ? 34.432 10.939 -58.002 1.00 83.88 192 ARG A N 1
ATOM 1550 C CA . ARG A 1 192 ? 34.260 10.684 -56.570 1.00 83.88 192 ARG A CA 1
ATOM 1551 C C . ARG A 1 192 ? 33.089 9.738 -56.409 1.00 83.88 192 ARG A C 1
ATOM 1553 O O . ARG A 1 192 ? 32.034 9.959 -56.994 1.00 83.88 192 ARG A O 1
ATOM 1560 N N . THR A 1 193 ? 33.291 8.676 -55.648 1.00 91.75 193 THR A N 1
ATOM 1561 C CA . THR A 1 193 ? 32.303 7.616 -55.474 1.00 91.75 193 THR A CA 1
ATOM 1562 C C . THR A 1 193 ? 31.981 7.449 -54.002 1.00 91.75 193 THR A C 1
ATOM 1564 O O . THR A 1 193 ? 32.841 7.643 -53.148 1.00 91.75 193 THR A O 1
ATOM 1567 N N . CYS A 1 194 ? 30.723 7.150 -53.684 1.00 94.38 194 CYS A N 1
ATOM 1568 C CA . CYS A 1 194 ? 30.286 6.944 -52.309 1.00 94.38 194 CYS A CA 1
ATOM 1569 C C . CYS A 1 194 ? 31.141 5.850 -51.629 1.00 94.38 194 CYS A C 1
ATOM 1571 O O . CYS A 1 194 ? 31.274 4.770 -52.208 1.00 94.38 194 CYS A O 1
ATOM 1573 N N . PRO A 1 195 ? 31.648 6.061 -50.398 1.00 93.38 195 PRO A N 1
ATOM 1574 C CA . PRO A 1 195 ? 32.411 5.043 -49.667 1.00 93.38 195 PRO A CA 1
ATOM 1575 C C . PRO A 1 195 ? 31.678 3.705 -49.490 1.00 93.38 195 PRO A C 1
ATOM 1577 O O . PRO A 1 195 ? 32.328 2.670 -49.385 1.00 93.38 195 PRO A O 1
ATOM 1580 N N . LEU A 1 196 ? 30.338 3.725 -49.483 1.00 93.19 196 LEU A N 1
ATOM 1581 C CA . LEU A 1 196 ? 29.503 2.544 -49.261 1.00 93.19 196 LEU A CA 1
ATOM 1582 C C . LEU A 1 196 ? 29.142 1.812 -50.552 1.00 93.19 196 LEU A C 1
ATOM 1584 O O . LEU A 1 196 ? 29.511 0.658 -50.744 1.00 93.19 196 LEU A O 1
ATOM 1588 N N . CYS A 1 197 ? 28.437 2.481 -51.464 1.00 95.38 197 CYS A N 1
ATOM 1589 C CA . CYS A 1 197 ? 27.918 1.839 -52.677 1.00 95.38 197 CYS A CA 1
ATOM 1590 C C . CYS A 1 197 ? 28.710 2.153 -53.947 1.00 95.38 197 CYS A C 1
ATOM 1592 O O . CYS A 1 197 ? 28.355 1.675 -55.023 1.00 95.38 197 CYS A O 1
ATOM 1594 N N . ARG A 1 198 ? 29.756 2.981 -53.849 1.00 92.00 198 ARG A N 1
ATOM 1595 C CA . ARG A 1 198 ? 30.583 3.441 -54.974 1.00 92.00 198 ARG A CA 1
ATOM 1596 C C . ARG A 1 198 ? 29.821 4.212 -56.060 1.00 92.00 198 ARG A C 1
ATOM 1598 O O . ARG A 1 198 ? 30.347 4.417 -57.151 1.00 92.00 198 ARG A O 1
ATOM 1605 N N . PHE A 1 199 ? 28.610 4.687 -55.771 1.00 93.69 199 PHE A N 1
ATOM 1606 C CA . PHE A 1 199 ? 27.856 5.519 -56.706 1.00 93.69 199 PHE A CA 1
ATOM 1607 C C . PHE A 1 199 ? 28.548 6.885 -56.891 1.00 93.69 199 PHE A C 1
ATOM 1609 O O . PHE A 1 199 ? 28.951 7.481 -55.885 1.00 93.69 199 PHE A O 1
ATOM 1616 N N . PRO A 1 200 ? 28.717 7.394 -58.127 1.00 91.00 200 PRO A N 1
ATOM 1617 C CA . PRO A 1 200 ? 29.355 8.686 -58.365 1.00 91.00 200 PRO A CA 1
ATOM 1618 C C . PRO A 1 200 ? 28.593 9.855 -57.726 1.00 91.00 200 PRO A C 1
ATOM 1620 O O . PRO A 1 200 ? 27.367 9.911 -57.790 1.00 91.00 200 PRO A O 1
ATOM 1623 N N . PHE A 1 201 ? 29.308 10.814 -57.141 1.00 92.44 201 PHE A N 1
ATOM 1624 C CA . PHE A 1 201 ? 28.717 12.030 -56.576 1.00 92.44 201 PHE A CA 1
ATOM 1625 C C . PHE A 1 201 ? 29.661 13.233 -56.707 1.00 92.44 201 PHE A C 1
ATOM 1627 O O . PHE A 1 201 ? 30.872 13.084 -56.875 1.00 92.44 201 PHE A O 1
ATOM 1634 N N . VAL A 1 202 ? 29.112 14.443 -56.636 1.00 91.12 202 VAL A N 1
ATOM 1635 C CA . VAL A 1 202 ? 29.854 15.714 -56.640 1.00 91.12 202 VAL A CA 1
ATOM 1636 C C . VAL A 1 202 ? 29.667 16.460 -55.316 1.00 91.12 202 VAL A C 1
ATOM 1638 O O . VAL A 1 202 ? 28.761 16.155 -54.548 1.00 91.12 202 VAL A O 1
ATOM 1641 N N . LYS A 1 203 ? 30.495 17.477 -55.027 1.00 90.69 203 LYS A N 1
ATOM 1642 C CA . LYS A 1 203 ? 30.460 18.199 -53.733 1.00 90.69 203 LYS A CA 1
ATOM 1643 C C . LYS A 1 203 ? 29.063 18.718 -53.358 1.00 90.69 203 LYS A C 1
ATOM 1645 O O . LYS A 1 203 ? 28.675 18.637 -52.202 1.00 90.69 203 LYS A O 1
ATOM 1650 N N . ARG A 1 204 ? 28.296 19.213 -54.337 1.00 92.56 204 ARG A N 1
ATOM 1651 C CA . ARG A 1 204 ? 26.917 19.709 -54.143 1.00 92.56 204 ARG A CA 1
ATOM 1652 C C . ARG A 1 204 ? 25.912 18.621 -53.748 1.00 92.56 204 ARG A C 1
ATOM 1654 O O . ARG A 1 204 ? 24.815 18.966 -53.328 1.00 92.56 204 ARG A O 1
ATOM 1661 N N . ASP A 1 205 ? 26.258 17.346 -53.889 1.00 94.12 205 ASP A N 1
ATOM 1662 C CA . ASP A 1 205 ? 25.396 16.230 -53.495 1.00 94.12 205 ASP A CA 1
ATOM 1663 C C . ASP A 1 205 ? 25.530 15.904 -52.001 1.00 94.12 205 ASP A C 1
ATOM 1665 O O . ASP A 1 205 ? 24.677 15.211 -51.456 1.00 94.12 205 ASP A O 1
ATOM 1669 N N . ILE A 1 206 ? 26.564 16.427 -51.327 1.00 96.00 206 ILE A N 1
ATOM 1670 C CA . ILE A 1 206 ? 26.703 16.370 -49.869 1.00 96.00 206 ILE A CA 1
ATOM 1671 C C . ILE A 1 206 ? 25.771 17.424 -49.273 1.00 96.00 206 ILE A C 1
ATOM 1673 O O . ILE A 1 206 ? 25.996 18.624 -49.440 1.00 96.00 206 ILE A O 1
ATOM 1677 N N . GLN A 1 207 ? 24.718 16.983 -48.593 1.00 96.81 207 GLN A N 1
ATOM 1678 C CA . GLN A 1 207 ? 23.732 17.863 -47.974 1.00 96.81 207 GLN A CA 1
ATOM 1679 C C . GLN A 1 207 ? 23.620 17.571 -46.477 1.00 96.81 207 GLN A C 1
ATOM 1681 O O . GLN A 1 207 ? 23.699 16.406 -46.090 1.00 96.81 207 GLN A O 1
ATOM 1686 N N . PRO A 1 208 ? 23.384 18.580 -45.618 1.00 96.06 208 PRO A N 1
ATOM 1687 C CA . PRO A 1 208 ? 23.042 18.331 -44.225 1.00 96.06 208 PRO A CA 1
ATOM 1688 C C . PRO A 1 208 ? 21.857 17.373 -44.113 1.00 96.06 208 PRO A C 1
ATOM 1690 O O . PRO A 1 208 ? 20.922 17.446 -44.912 1.00 96.06 208 PRO A O 1
ATOM 1693 N N . PHE A 1 209 ? 21.862 16.516 -43.091 1.00 95.50 209 PHE A N 1
ATOM 1694 C CA . PHE A 1 209 ? 20.739 15.639 -42.764 1.00 95.50 209 PHE A CA 1
ATOM 1695 C C . PHE A 1 209 ? 20.062 16.083 -41.449 1.00 95.50 209 PHE A C 1
ATOM 1697 O O . PHE A 1 209 ? 20.353 15.531 -40.384 1.00 95.50 209 PHE A O 1
ATOM 1704 N N . PRO A 1 210 ? 19.155 17.090 -41.477 1.00 92.94 210 PRO A N 1
ATOM 1705 C CA . PRO A 1 210 ? 18.558 17.667 -40.269 1.00 92.94 210 PRO A CA 1
ATOM 1706 C C . PRO A 1 210 ? 17.822 16.653 -39.395 1.00 92.94 210 PRO A C 1
ATOM 1708 O O . PRO A 1 210 ? 17.886 16.747 -38.172 1.00 92.94 210 PRO A O 1
ATOM 1711 N N . MET A 1 211 ? 17.148 15.678 -40.013 1.00 89.44 211 MET A N 1
ATOM 1712 C CA . MET A 1 211 ? 16.423 14.621 -39.303 1.00 89.44 211 MET A CA 1
ATOM 1713 C C . MET A 1 211 ? 17.371 13.773 -38.451 1.00 89.44 211 MET A C 1
ATOM 1715 O O . MET A 1 211 ? 17.142 13.638 -37.252 1.00 89.44 211 MET A O 1
ATOM 1719 N N . GLY A 1 212 ? 18.471 13.277 -39.030 1.00 87.50 212 GLY A N 1
ATOM 1720 C CA . GLY A 1 212 ? 19.480 12.520 -38.282 1.00 87.50 212 GLY A CA 1
ATOM 1721 C C . GLY A 1 212 ? 20.153 13.360 -37.202 1.00 87.50 212 GLY A C 1
ATOM 1722 O O . GLY A 1 212 ? 20.295 12.905 -36.073 1.00 87.50 212 GLY A O 1
ATOM 1723 N N . ARG A 1 213 ? 20.481 14.625 -37.495 1.00 91.38 213 ARG A N 1
ATOM 1724 C CA . ARG A 1 213 ? 21.044 15.544 -36.489 1.00 91.38 213 ARG A CA 1
ATOM 1725 C C . ARG A 1 213 ? 20.086 15.774 -35.315 1.00 91.38 213 ARG A C 1
ATOM 1727 O O . ARG A 1 213 ? 20.518 15.739 -34.167 1.00 91.38 213 ARG A O 1
ATOM 1734 N N . SER A 1 214 ? 18.795 15.979 -35.587 1.00 91.81 214 SER A N 1
ATOM 1735 C CA . SER A 1 214 ? 17.772 16.174 -34.552 1.00 91.81 214 SER A CA 1
ATOM 1736 C C . SER A 1 214 ? 17.535 14.912 -33.728 1.00 91.81 214 SER A C 1
ATOM 1738 O O . SER A 1 214 ? 17.411 15.011 -32.509 1.00 91.81 214 SER A O 1
ATOM 1740 N N . LEU A 1 215 ? 17.489 13.742 -34.374 1.00 88.94 215 LEU A N 1
ATOM 1741 C CA . LEU A 1 215 ? 17.351 12.461 -33.688 1.00 88.94 215 LEU A CA 1
ATOM 1742 C C . LEU A 1 215 ? 18.521 12.242 -32.730 1.00 88.94 215 LEU A C 1
ATOM 1744 O O . LEU A 1 215 ? 18.291 12.040 -31.544 1.00 88.94 215 LEU A O 1
ATOM 1748 N N . ILE A 1 216 ? 19.754 12.379 -33.224 1.00 89.50 216 ILE A N 1
ATOM 1749 C CA . ILE A 1 216 ? 20.960 12.178 -32.419 1.00 89.50 216 ILE A CA 1
ATOM 1750 C C . ILE A 1 216 ? 21.018 13.172 -31.254 1.00 89.50 216 ILE A C 1
ATOM 1752 O O . ILE A 1 216 ? 21.339 12.780 -30.141 1.00 89.50 216 ILE A O 1
ATOM 1756 N N . ALA A 1 217 ? 20.636 14.435 -31.463 1.00 89.06 217 ALA A N 1
ATOM 1757 C CA . ALA A 1 217 ? 20.597 15.424 -30.386 1.00 89.06 217 ALA A CA 1
ATOM 1758 C C . ALA A 1 217 ? 19.594 15.076 -29.267 1.00 89.06 217 ALA A C 1
ATOM 1760 O O . ALA A 1 217 ? 19.835 15.416 -28.114 1.00 89.06 217 ALA A O 1
ATOM 1761 N N . LYS A 1 218 ? 18.474 14.411 -29.588 1.00 89.56 218 LYS A N 1
ATOM 1762 C CA . LYS A 1 218 ? 17.443 14.021 -28.604 1.00 89.56 218 LYS A CA 1
ATOM 1763 C C . LYS A 1 218 ? 17.811 12.796 -27.771 1.00 89.56 218 LYS A C 1
ATOM 1765 O O . LYS A 1 218 ? 17.211 12.596 -26.723 1.00 89.56 218 LYS A O 1
ATOM 1770 N N . ILE A 1 219 ? 18.723 11.969 -28.268 1.00 87.94 219 ILE A N 1
ATOM 1771 C CA . ILE A 1 219 ? 19.172 10.744 -27.595 1.00 87.94 219 ILE A CA 1
ATOM 1772 C C . ILE A 1 219 ? 20.548 10.916 -26.948 1.00 87.94 219 ILE A C 1
ATOM 1774 O O . ILE A 1 219 ? 20.967 10.055 -26.189 1.00 87.94 219 ILE A O 1
ATOM 1778 N N . GLU A 1 220 ? 21.259 12.008 -27.242 1.00 85.81 220 GLU A N 1
ATOM 1779 C CA . GLU A 1 220 ? 22.649 12.214 -26.826 1.00 85.81 220 GLU A CA 1
ATOM 1780 C C . GLU A 1 220 ? 22.828 12.216 -25.302 1.00 85.81 220 GLU A C 1
ATOM 1782 O O . GLU A 1 220 ? 23.799 11.653 -24.814 1.00 85.81 220 GLU A O 1
ATOM 1787 N N . ASP A 1 221 ? 21.885 12.782 -24.543 1.00 85.38 221 ASP A N 1
ATOM 1788 C CA . ASP A 1 221 ? 21.904 12.773 -23.070 1.00 85.38 221 ASP A CA 1
ATOM 1789 C C . ASP A 1 221 ? 21.433 11.438 -22.465 1.00 85.38 221 ASP A C 1
ATOM 1791 O O . ASP A 1 221 ? 21.466 11.256 -21.248 1.00 85.38 221 ASP A O 1
ATOM 1795 N N . LYS A 1 222 ? 20.964 10.522 -23.317 1.00 85.50 222 LYS A N 1
ATOM 1796 C CA . LYS A 1 222 ? 20.531 9.163 -22.987 1.00 85.50 222 LYS A CA 1
ATOM 1797 C C . LYS A 1 222 ? 21.495 8.129 -23.552 1.00 85.50 222 LYS A C 1
ATOM 1799 O O . LYS A 1 222 ? 21.077 7.013 -23.792 1.00 85.50 222 LYS A O 1
ATOM 1804 N N . LEU A 1 223 ? 22.746 8.473 -23.832 1.00 83.88 223 LEU A N 1
ATOM 1805 C CA . LEU A 1 223 ? 23.763 7.487 -24.196 1.00 83.88 223 LEU A CA 1
ATOM 1806 C C . LEU A 1 223 ? 24.550 7.060 -22.948 1.00 83.88 223 LEU A C 1
ATOM 1808 O O . LEU A 1 223 ? 24.585 7.807 -21.969 1.00 83.88 223 LEU A O 1
ATOM 1812 N N . PRO A 1 224 ? 25.206 5.886 -22.962 1.00 83.94 224 PRO A N 1
ATOM 1813 C CA . PRO A 1 224 ? 26.167 5.530 -21.925 1.00 83.94 224 PRO A CA 1
ATOM 1814 C C . PRO A 1 224 ? 27.220 6.632 -21.749 1.00 83.94 224 PRO A C 1
ATOM 1816 O O . PRO A 1 224 ? 27.684 7.213 -22.734 1.00 83.94 224 PRO A O 1
ATOM 1819 N N . GLU A 1 225 ? 27.620 6.902 -20.503 1.00 86.88 225 GLU A N 1
ATOM 1820 C CA . GLU A 1 225 ? 28.541 8.001 -20.169 1.00 86.88 225 GLU A CA 1
ATOM 1821 C C . GLU A 1 225 ? 29.842 7.930 -20.987 1.00 86.88 225 GLU A C 1
ATOM 1823 O O . GLU A 1 225 ? 30.314 8.939 -21.510 1.00 86.88 225 GLU A O 1
ATOM 1828 N N . GLU A 1 226 ? 30.389 6.728 -21.186 1.00 86.12 226 GLU A N 1
ATOM 1829 C CA . GLU A 1 226 ? 31.585 6.519 -22.009 1.00 86.12 226 GLU A CA 1
ATOM 1830 C C . GLU A 1 226 ? 31.388 6.987 -23.461 1.00 86.12 226 GLU A C 1
ATOM 1832 O O . GLU A 1 226 ? 32.246 7.682 -24.018 1.00 86.12 226 GLU A O 1
ATOM 1837 N N . THR A 1 227 ? 30.234 6.676 -24.058 1.00 84.94 227 THR A N 1
ATOM 1838 C CA . THR A 1 227 ? 29.860 7.083 -25.419 1.00 84.94 227 THR A CA 1
ATOM 1839 C C . THR A 1 227 ? 29.691 8.598 -25.515 1.00 84.94 227 THR A C 1
ATOM 1841 O O . THR A 1 227 ? 30.176 9.211 -26.471 1.00 84.94 227 THR A O 1
ATOM 1844 N N . ILE A 1 228 ? 29.073 9.229 -24.509 1.00 88.44 228 ILE A N 1
ATOM 1845 C CA . ILE A 1 228 ? 28.931 10.692 -24.430 1.00 88.44 228 ILE A CA 1
ATOM 1846 C C . ILE A 1 228 ? 30.308 11.357 -24.396 1.00 88.44 228 ILE A C 1
ATOM 1848 O O . ILE A 1 228 ? 30.596 12.237 -25.212 1.00 88.44 228 ILE A O 1
ATOM 1852 N N . GLN A 1 229 ? 31.190 10.918 -23.497 1.00 89.75 229 GLN A N 1
ATOM 1853 C CA . GLN A 1 229 ? 32.528 11.495 -23.347 1.00 89.75 229 GLN A CA 1
ATOM 1854 C C . GLN A 1 229 ? 33.372 11.322 -24.615 1.00 89.75 229 GLN A C 1
ATOM 1856 O O . GLN A 1 229 ? 34.036 12.264 -25.065 1.00 89.75 229 GLN A O 1
ATOM 1861 N N . ARG A 1 230 ? 33.312 10.140 -25.243 1.00 87.75 230 ARG A N 1
ATOM 1862 C CA . ARG A 1 230 ? 33.972 9.876 -26.529 1.00 87.75 230 ARG A CA 1
ATOM 1863 C C . ARG A 1 230 ? 33.463 10.818 -27.617 1.00 87.75 230 ARG A C 1
ATOM 1865 O O . ARG A 1 230 ? 34.256 11.427 -28.334 1.00 87.75 230 ARG A O 1
ATOM 1872 N N . ARG A 1 231 ? 32.147 10.999 -27.702 1.00 88.69 231 ARG A N 1
ATOM 1873 C CA . ARG A 1 231 ? 31.504 11.885 -28.673 1.00 88.69 231 ARG A CA 1
ATOM 1874 C C . ARG A 1 231 ? 31.855 13.357 -28.454 1.00 88.69 231 ARG A C 1
ATOM 1876 O O . ARG A 1 231 ? 32.116 14.059 -29.430 1.00 88.69 231 ARG A O 1
ATOM 1883 N N . ILE A 1 232 ? 31.905 13.827 -27.206 1.00 90.06 232 ILE A N 1
ATOM 1884 C CA . ILE A 1 232 ? 32.345 15.190 -26.864 1.00 90.06 232 ILE A CA 1
ATOM 1885 C C . ILE A 1 232 ? 33.776 15.421 -27.355 1.00 90.06 232 ILE A C 1
ATOM 1887 O O . ILE A 1 232 ? 34.038 16.433 -28.007 1.00 90.06 232 ILE A O 1
ATOM 1891 N N . ARG A 1 233 ? 34.682 14.468 -27.105 1.00 91.06 233 ARG A N 1
ATOM 1892 C CA . ARG A 1 233 ? 36.072 14.531 -27.577 1.00 91.06 233 ARG A CA 1
ATOM 1893 C C . ARG A 1 233 ? 36.147 14.623 -29.101 1.00 91.06 233 ARG A C 1
ATOM 1895 O O . ARG A 1 233 ? 36.768 15.539 -29.627 1.00 91.06 233 ARG A O 1
ATOM 1902 N N . LEU A 1 234 ? 35.442 13.743 -29.811 1.00 88.50 234 LEU A N 1
ATOM 1903 C CA . LEU A 1 234 ? 35.412 13.751 -31.275 1.00 88.50 234 LEU A CA 1
ATOM 1904 C C . LEU A 1 234 ? 34.823 15.053 -31.834 1.00 88.50 234 LEU A C 1
ATOM 1906 O O . LEU A 1 234 ? 35.352 15.601 -32.795 1.00 88.50 234 LEU A O 1
ATOM 1910 N N . LYS A 1 235 ? 33.767 15.602 -31.221 1.00 88.69 235 LYS A N 1
ATOM 1911 C CA . LYS A 1 235 ? 33.217 16.914 -31.602 1.00 88.69 235 LYS A CA 1
ATOM 1912 C C . LYS A 1 235 ? 34.239 18.041 -31.432 1.00 88.69 235 LYS A C 1
ATOM 1914 O O . LYS A 1 235 ? 34.235 18.970 -32.231 1.00 88.69 235 LYS A O 1
ATOM 1919 N N . GLN A 1 236 ? 35.090 17.984 -30.407 1.00 88.56 236 GLN A N 1
ATOM 1920 C CA . GLN A 1 236 ? 36.157 18.968 -30.196 1.00 88.56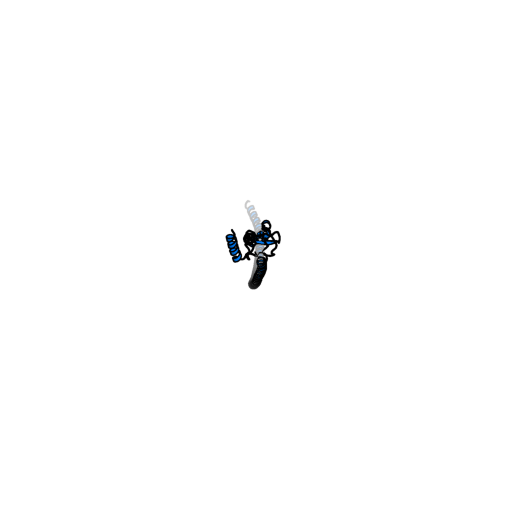 236 GLN A CA 1
ATOM 1921 C C . GLN A 1 236 ? 37.284 18.816 -31.220 1.00 88.56 236 GLN A C 1
ATOM 1923 O O . GLN A 1 236 ? 37.751 19.816 -31.743 1.00 88.56 236 GLN A O 1
ATOM 1928 N N . GLU A 1 237 ? 37.674 17.585 -31.553 1.00 83.31 237 GLU A N 1
ATOM 1929 C CA . GLU A 1 237 ? 38.700 17.300 -32.567 1.00 83.31 237 GLU A CA 1
ATOM 1930 C C . GLU A 1 237 ? 38.254 17.654 -33.996 1.00 83.31 237 GLU A C 1
ATOM 1932 O O . GLU A 1 237 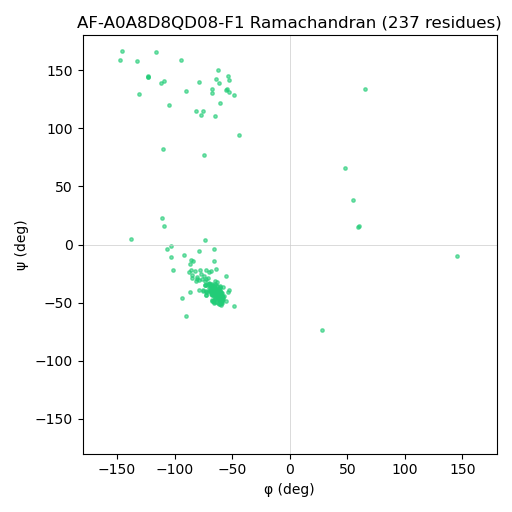? 39.096 17.804 -34.885 1.00 83.31 237 GLU A O 1
ATOM 1937 N N . GLN A 1 238 ? 36.939 17.715 -34.240 1.00 72.94 238 GLN A N 1
ATOM 1938 C CA . GLN A 1 238 ? 36.315 18.039 -35.529 1.00 72.94 238 GLN A CA 1
ATOM 1939 C C . GLN A 1 238 ? 35.992 19.528 -35.728 1.00 72.94 238 GLN A C 1
ATOM 1941 O O . GLN A 1 238 ? 35.633 19.893 -36.849 1.00 72.94 238 GLN A O 1
ATOM 1946 N N . ARG A 1 239 ? 36.123 20.353 -34.681 1.00 59.88 239 ARG A N 1
ATOM 1947 C CA . ARG A 1 239 ? 36.050 21.822 -34.753 1.00 59.88 239 ARG A CA 1
ATOM 1948 C C . ARG A 1 239 ? 37.396 22.417 -35.145 1.00 59.88 239 ARG A C 1
ATOM 1950 O O . ARG A 1 239 ? 37.362 23.439 -35.860 1.00 59.88 2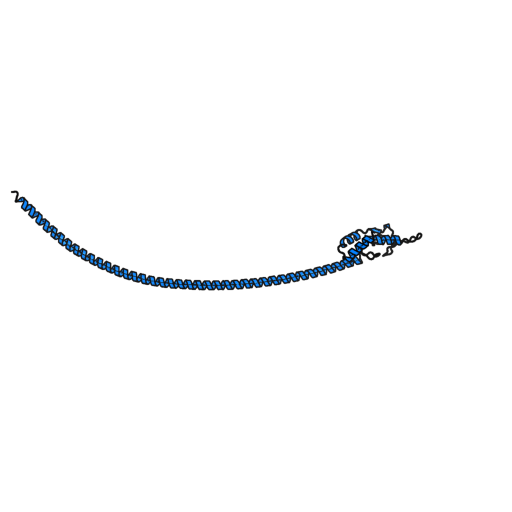39 ARG A O 1
#

Radius of gyration: 74.16 Å; Cα contacts (8 Å, |Δi|>4): 116; chains: 1; bounding box: 146×58×187 Å

pLDDT: mean 85.2, std 16.1, range [42.0, 98.12]

Secondary structure (DSSP, 8-state):
--SHHHHHHHHHHHHHHHHHHHHHHHHHHHHHHHHHHHHHHHHHHHHHHHHHHHHHHHHHHHHHHHHHHHHHHHHHHHHHHHHHHHHHHHHHHHHHHHHHHHHHHHHHHHHHHHHHHHHHHHHHHHHHHHHHHHHHHHHHHHHHHHHSEETTTTEE-SSEEEETTT--EEEHHHHHHHHHHTT--TT-----B-TTT--B--GGGEEE-HHHHHHHHHHGGGS-HHHHHHHHHHHHHT-

Sequence (239 aa):
EKMHTEFQKTLQGALSFNGELQVKDNNNEEQEAKDSETIKELEETLKTSQELNESRVFELNTLNDFLKKRLEEKSNELQATQIAVKDELDTAKKEFQNELEATRIAAKQELDAAKKEFEEMIQLTEMLVTESKDKAWDELVHILDTELECHICTEIFIDADILSTCCHVFCHRCINTYYDINAGDWGSPQQRTCPLCRFPFVKRDIQPFPMGRSLIAKIEDKLPEETIQRRIRLKQEQR